Protein AF-N8ZS36-F1 (afdb_monomer)

Structure (mmCIF, N/CA/C/O backbone):
data_AF-N8ZS36-F1
#
_entry.id   AF-N8ZS36-F1
#
loop_
_atom_site.group_PDB
_atom_site.id
_atom_site.type_symbol
_atom_site.label_atom_id
_atom_site.label_alt_id
_atom_site.label_comp_id
_atom_site.label_asym_id
_atom_site.label_entity_id
_atom_site.label_seq_id
_atom_site.pdbx_PDB_ins_code
_atom_site.Cartn_x
_atom_site.Cartn_y
_atom_site.Cartn_z
_atom_site.occupancy
_atom_site.B_iso_or_equiv
_atom_site.auth_seq_id
_atom_site.auth_comp_id
_atom_site.auth_asym_id
_atom_site.auth_atom_id
_atom_site.pdbx_PDB_model_num
ATOM 1 N N . MET A 1 1 ? -49.133 -18.704 28.177 1.00 89.06 1 MET A N 1
ATOM 2 C CA . MET A 1 1 ? -48.395 -18.378 29.426 1.00 89.06 1 MET A CA 1
ATOM 3 C C . MET A 1 1 ? -47.422 -17.229 29.156 1.00 89.06 1 MET A C 1
ATOM 5 O O . MET A 1 1 ? -46.931 -17.150 28.038 1.00 89.06 1 MET A O 1
ATOM 9 N N . LYS A 1 2 ? -47.142 -16.332 30.117 1.00 93.38 2 LYS A N 1
ATOM 10 C CA . LYS A 1 2 ? -46.115 -15.281 29.952 1.00 93.38 2 LYS A CA 1
ATOM 11 C C . LYS A 1 2 ? -44.752 -15.787 30.426 1.00 93.38 2 LYS A C 1
ATOM 13 O O . LYS A 1 2 ? -44.662 -16.279 31.550 1.00 93.38 2 LYS A O 1
ATOM 18 N N . ILE A 1 3 ? -43.720 -15.659 29.594 1.00 94.94 3 ILE A N 1
ATOM 19 C CA . ILE A 1 3 ? -42.340 -16.043 29.932 1.00 94.94 3 ILE A CA 1
ATOM 20 C C . ILE A 1 3 ? -41.477 -14.790 30.057 1.00 94.94 3 ILE A C 1
ATOM 22 O O . ILE A 1 3 ? -41.562 -13.885 29.231 1.00 94.94 3 ILE A O 1
ATOM 26 N N . ILE A 1 4 ? -40.653 -14.736 31.101 1.00 94.75 4 ILE A N 1
ATOM 27 C CA . ILE A 1 4 ? -39.763 -13.615 31.392 1.00 94.75 4 ILE A CA 1
ATOM 28 C C . ILE A 1 4 ? -38.328 -14.136 31.402 1.00 94.75 4 ILE A C 1
ATOM 30 O O . ILE A 1 4 ? -37.923 -14.853 32.315 1.00 94.75 4 ILE A O 1
ATOM 34 N N . TYR A 1 5 ? -37.548 -13.763 30.393 1.00 94.06 5 TYR A N 1
ATOM 35 C CA . TYR A 1 5 ? -36.129 -14.080 30.306 1.00 94.06 5 TYR A CA 1
ATOM 36 C C . TYR A 1 5 ? -35.310 -13.011 31.019 1.00 94.06 5 TYR A C 1
ATOM 38 O O . TYR A 1 5 ? -35.206 -11.885 30.542 1.00 94.06 5 TYR A O 1
ATOM 46 N N . ALA A 1 6 ? -34.710 -13.358 32.156 1.00 91.69 6 ALA A N 1
ATOM 47 C CA . ALA A 1 6 ? -33.842 -12.457 32.909 1.00 91.69 6 ALA A CA 1
ATOM 48 C C . ALA A 1 6 ? -32.715 -13.225 33.614 1.00 91.69 6 ALA A C 1
ATOM 50 O O . ALA A 1 6 ? -32.920 -14.310 34.155 1.00 91.69 6 ALA A O 1
ATOM 51 N N . LYS A 1 7 ? -31.507 -12.643 33.673 1.00 88.38 7 LYS A N 1
ATOM 52 C CA . LYS A 1 7 ? -30.377 -13.232 34.425 1.00 88.38 7 LYS A CA 1
ATOM 53 C C . LYS A 1 7 ? -30.640 -13.269 35.939 1.00 88.38 7 LYS A C 1
ATOM 55 O O . LYS A 1 7 ? -30.091 -14.117 36.639 1.00 88.38 7 LYS A O 1
ATOM 60 N N . LYS A 1 8 ? -31.443 -12.328 36.444 1.00 83.25 8 LYS A N 1
ATOM 61 C CA . LYS A 1 8 ? -31.896 -12.239 37.837 1.00 83.25 8 LYS A CA 1
ATOM 62 C C . LYS A 1 8 ? -33.360 -11.798 37.849 1.00 83.25 8 LYS A C 1
ATOM 64 O O . LYS A 1 8 ? -33.698 -10.851 37.150 1.00 83.25 8 LYS A O 1
ATOM 69 N N . SER A 1 9 ? -34.195 -12.445 38.659 1.00 81.12 9 SER A N 1
ATOM 70 C CA . SER A 1 9 ? -35.600 -12.056 38.872 1.00 81.12 9 SER A CA 1
ATOM 71 C C . SER A 1 9 ? -35.765 -10.926 39.897 1.00 81.12 9 SER A C 1
ATOM 73 O O . SER A 1 9 ? -36.799 -10.269 39.954 1.00 81.12 9 SER A O 1
ATOM 75 N N . THR A 1 10 ? -34.737 -10.664 40.709 1.00 78.94 10 THR A N 1
ATOM 76 C CA . THR A 1 10 ? -34.741 -9.593 41.715 1.00 78.94 10 THR A CA 1
ATOM 77 C C . THR A 1 10 ? -34.942 -8.223 41.069 1.00 78.94 10 THR A C 1
ATOM 79 O O . THR A 1 10 ? -34.118 -7.814 40.252 1.00 78.94 10 THR A O 1
ATOM 82 N N . GLY A 1 11 ? -35.983 -7.496 41.484 1.00 75.38 11 GLY A N 1
ATOM 83 C CA . GLY A 1 11 ? -36.313 -6.165 40.959 1.00 75.38 11 GLY A CA 1
ATOM 84 C C . GLY A 1 11 ? -37.276 -6.168 39.767 1.00 75.38 11 GLY A C 1
ATOM 85 O O . GLY A 1 11 ? -37.588 -5.097 39.253 1.00 75.38 11 GLY A O 1
ATOM 86 N N . ILE A 1 12 ? -37.764 -7.340 39.345 1.00 83.56 12 ILE A N 1
ATOM 87 C CA . ILE A 1 12 ? -38.807 -7.488 38.325 1.00 83.56 12 ILE A CA 1
ATOM 88 C C . ILE A 1 12 ? -40.112 -7.851 39.035 1.00 83.56 12 ILE A C 1
ATOM 90 O O . ILE A 1 12 ? -40.261 -8.966 39.526 1.00 83.56 12 ILE A O 1
ATOM 94 N N . ASN A 1 13 ? -41.057 -6.911 39.080 1.00 81.75 13 ASN A N 1
ATOM 95 C CA . ASN A 1 13 ? -42.400 -7.129 39.628 1.00 81.75 13 ASN A CA 1
ATOM 96 C C . ASN A 1 13 ? -43.377 -7.446 38.490 1.00 81.75 13 ASN A C 1
ATOM 98 O O . ASN A 1 13 ? -44.291 -6.674 38.209 1.00 81.75 13 ASN A O 1
ATO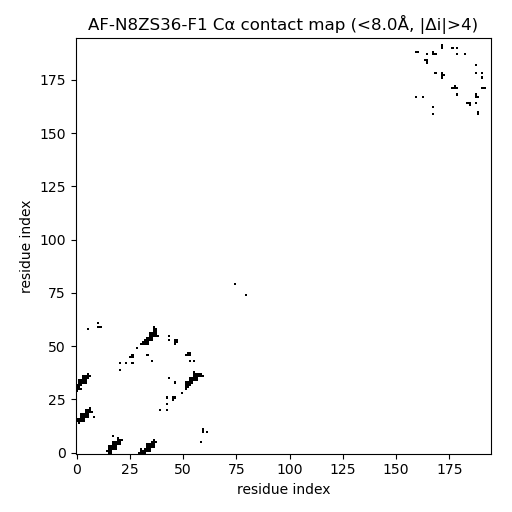M 102 N N . GLU A 1 14 ? -43.129 -8.546 37.784 1.00 84.00 14 GLU A N 1
ATOM 103 C CA . GLU A 1 14 ? -44.002 -9.029 36.719 1.00 84.00 14 GLU A CA 1
ATOM 104 C C . GLU A 1 14 ? -44.416 -10.468 36.983 1.00 84.00 14 GLU A C 1
ATOM 106 O O . GLU A 1 14 ? -43.574 -11.322 37.260 1.00 84.00 14 GLU A O 1
ATOM 111 N N . ASP A 1 15 ? -45.709 -10.741 36.830 1.00 86.44 15 ASP A N 1
ATOM 112 C CA . ASP A 1 15 ? -46.239 -12.091 36.944 1.00 86.44 15 ASP A CA 1
ATOM 113 C C . ASP A 1 15 ? -45.965 -12.874 35.654 1.00 86.44 15 ASP A C 1
ATOM 115 O O . ASP A 1 15 ? -46.391 -12.495 34.557 1.00 86.44 15 ASP A O 1
ATOM 119 N N . GLY A 1 16 ? -45.224 -13.973 35.778 1.00 88.94 16 GLY A N 1
ATOM 120 C CA . GLY A 1 16 ? -44.845 -14.830 34.660 1.00 88.94 16 GLY A CA 1
ATOM 121 C C . GLY A 1 16 ? -43.862 -15.924 35.068 1.00 88.94 16 GLY A C 1
ATOM 122 O O . GLY A 1 16 ? -43.363 -15.958 36.192 1.00 88.94 16 GLY A O 1
ATOM 123 N N . SER A 1 17 ? -43.582 -16.834 34.138 1.00 91.38 17 SER A N 1
ATOM 124 C CA . SER A 1 17 ? -42.560 -17.862 34.325 1.00 91.38 17 SER A CA 1
ATOM 125 C C . SER A 1 17 ? -41.183 -17.270 34.048 1.00 91.38 17 SER A C 1
ATOM 127 O O . SER A 1 17 ? -40.880 -16.895 32.914 1.00 91.38 17 SER A O 1
ATOM 129 N N . PHE A 1 18 ? -40.356 -17.158 35.086 1.00 92.56 18 PHE A N 1
ATOM 130 C CA . PHE A 1 18 ? -38.989 -16.666 34.954 1.00 92.56 18 PHE A CA 1
ATOM 131 C C . PHE A 1 18 ? -38.071 -17.760 34.421 1.00 92.56 18 PHE A C 1
ATOM 133 O O . PHE A 1 18 ? -37.939 -18.825 35.023 1.00 92.56 18 PHE A O 1
ATOM 140 N N . GLN A 1 19 ? -37.381 -17.461 33.326 1.00 93.44 19 GLN A N 1
ATOM 141 C CA . GLN A 1 19 ? -36.349 -18.314 32.758 1.00 93.44 19 GLN A CA 1
ATOM 142 C C . GLN A 1 19 ? -35.025 -17.568 32.656 1.00 93.44 19 GLN A C 1
ATOM 144 O O . GLN A 1 19 ? -34.970 -16.359 32.432 1.00 93.44 19 GLN A O 1
ATOM 149 N N . ASN A 1 20 ? -33.929 -18.300 32.833 1.00 91.88 20 ASN A N 1
ATOM 150 C CA . ASN A 1 20 ? -32.601 -17.732 32.677 1.00 91.88 20 ASN A CA 1
ATOM 151 C C . ASN A 1 20 ? -32.188 -17.820 31.197 1.00 91.88 20 ASN A C 1
ATOM 153 O O . ASN A 1 20 ? -32.096 -18.937 30.682 1.00 91.88 20 ASN A O 1
ATOM 157 N N . PRO A 1 21 ? -31.873 -16.689 30.535 1.00 92.81 21 PRO A N 1
ATOM 158 C CA . PRO A 1 21 ? -31.437 -16.663 29.138 1.00 92.81 21 PRO A CA 1
ATOM 159 C C . PRO A 1 21 ? -30.270 -17.611 28.829 1.00 92.81 21 PRO A C 1
ATOM 161 O O . PRO A 1 21 ? -30.172 -18.127 27.726 1.00 92.81 21 PRO A O 1
ATOM 164 N N . LYS A 1 22 ? -29.392 -17.877 29.810 1.00 92.62 22 LYS A N 1
ATOM 165 C CA . LYS A 1 22 ? -28.228 -18.766 29.650 1.00 92.62 22 LYS A CA 1
ATOM 166 C C . LYS A 1 22 ? -28.603 -20.221 29.333 1.00 92.62 22 LYS A C 1
ATOM 168 O O . LYS A 1 22 ? -27.779 -20.935 28.775 1.00 92.62 22 LYS A O 1
ATOM 173 N N . TYR A 1 23 ? -29.792 -20.665 29.734 1.00 93.06 23 TYR A N 1
ATOM 174 C CA . TYR A 1 23 ? -30.262 -22.040 29.534 1.00 93.06 23 TYR A CA 1
ATOM 175 C C . TYR A 1 23 ? -31.320 -22.136 28.435 1.00 93.06 23 TYR A C 1
ATOM 177 O O . TYR A 1 23 ? -32.052 -23.120 28.375 1.00 93.06 23 TYR A O 1
ATOM 185 N N . PHE A 1 24 ? -31.434 -21.103 27.599 1.00 94.25 24 PHE A N 1
ATOM 186 C CA . PHE A 1 24 ? -32.300 -21.159 26.438 1.00 94.25 24 PHE A CA 1
ATOM 187 C C . PHE A 1 24 ? -31.768 -22.191 25.439 1.00 94.25 24 PHE A C 1
ATOM 189 O O . PHE A 1 24 ? -30.600 -22.145 25.062 1.00 94.25 24 PHE A O 1
ATOM 196 N N . ASP A 1 25 ? -32.641 -23.105 25.031 1.00 92.81 25 ASP A N 1
ATOM 197 C CA . ASP A 1 25 ? -32.351 -24.152 24.048 1.00 92.81 25 ASP A CA 1
ATOM 198 C C . ASP A 1 25 ? -33.362 -24.073 22.898 1.00 92.81 25 ASP A C 1
ATOM 200 O O . ASP A 1 25 ? -32.997 -23.881 21.741 1.00 92.81 25 ASP A O 1
ATOM 204 N N . HIS A 1 26 ? -34.656 -24.101 23.229 1.00 92.38 26 HIS A N 1
ATOM 205 C CA . HIS A 1 26 ? -35.747 -23.967 22.269 1.00 92.38 26 HIS A CA 1
ATOM 206 C C . HIS A 1 26 ? -36.887 -23.095 22.824 1.00 92.38 26 HIS A C 1
ATOM 208 O O . HIS A 1 26 ? -37.071 -23.012 24.043 1.00 92.38 26 HIS A O 1
ATOM 214 N N . PRO A 1 27 ? -37.661 -22.427 21.949 1.00 91.81 27 PRO A N 1
ATOM 215 C CA . PRO A 1 27 ? -38.803 -21.627 22.370 1.00 91.81 27 PRO A CA 1
ATOM 216 C C . PRO A 1 27 ? -39.945 -22.511 22.887 1.00 91.81 27 PRO A C 1
ATOM 218 O O . PRO A 1 27 ? -40.278 -23.543 22.302 1.00 91.81 27 PRO A O 1
ATOM 221 N N . ASP A 1 28 ? -40.579 -22.081 23.975 1.00 91.38 28 ASP A N 1
ATOM 222 C CA . ASP A 1 28 ? -41.746 -22.753 24.537 1.00 91.38 28 ASP A CA 1
ATOM 223 C C . ASP A 1 28 ? -43.002 -22.376 23.737 1.00 91.38 28 ASP A C 1
ATOM 225 O O . ASP A 1 28 ? -43.496 -21.249 23.797 1.00 91.38 28 ASP A O 1
ATOM 229 N N . SER A 1 29 ? -43.538 -23.341 22.991 1.00 88.50 29 SER A N 1
ATOM 230 C CA . SER A 1 29 ? -44.747 -23.167 22.171 1.00 88.50 29 SER A CA 1
ATOM 231 C C . SER A 1 29 ? -46.020 -22.834 22.966 1.00 88.50 29 SER A C 1
ATOM 233 O O . SER A 1 29 ? -47.005 -22.387 22.383 1.00 88.50 29 SER A O 1
ATOM 235 N N . THR A 1 30 ? -46.022 -23.012 24.292 1.00 89.56 30 THR A N 1
ATOM 236 C CA . THR A 1 30 ? -47.148 -22.642 25.168 1.00 89.56 30 THR A CA 1
ATOM 237 C C . THR A 1 30 ? -47.100 -21.170 25.611 1.00 89.56 30 THR A C 1
ATOM 239 O O . THR A 1 30 ? -48.020 -20.659 26.279 1.00 89.56 30 THR A O 1
ATOM 242 N N . ALA A 1 31 ? -46.032 -20.454 25.241 1.00 92.00 31 ALA A N 1
ATOM 243 C CA . ALA A 1 31 ? -45.887 -19.035 25.506 1.00 92.00 31 ALA A CA 1
ATOM 244 C C . ALA A 1 31 ? -46.851 -18.212 24.641 1.00 92.00 31 ALA A C 1
ATOM 246 O O . ALA A 1 31 ? -46.960 -18.381 23.434 1.00 92.00 31 ALA A O 1
ATOM 247 N N . THR A 1 32 ? -47.548 -17.279 25.281 1.00 91.19 32 THR A N 1
ATOM 248 C CA . THR A 1 32 ? -48.449 -16.320 24.623 1.00 91.19 32 THR A CA 1
ATOM 249 C C . THR A 1 32 ? -47.821 -14.930 24.534 1.00 91.19 32 THR A C 1
ATOM 251 O O . THR A 1 32 ? -48.261 -14.101 23.748 1.00 91.19 32 THR A O 1
ATOM 254 N N . SER A 1 33 ? -46.809 -14.658 25.361 1.00 92.50 33 SER A N 1
ATOM 255 C CA . SER A 1 33 ? -46.040 -13.414 25.377 1.00 92.50 33 SER A CA 1
ATOM 256 C C . SER A 1 33 ? -44.697 -13.661 26.060 1.00 92.50 33 SER A C 1
ATOM 258 O O . SER A 1 33 ? -44.634 -14.395 27.054 1.00 92.50 33 SER A O 1
ATOM 260 N N . VAL A 1 34 ? -43.637 -13.049 25.533 1.00 95.38 34 VAL A N 1
ATOM 261 C CA . VAL A 1 34 ? -42.276 -13.165 26.057 1.00 95.38 34 VAL A CA 1
ATOM 262 C C . VAL A 1 34 ? -41.705 -11.783 26.345 1.00 95.38 34 VAL A C 1
ATOM 264 O O . VAL A 1 34 ? -41.735 -10.907 25.488 1.00 95.38 34 VAL A O 1
ATOM 267 N N . VAL A 1 35 ? -41.159 -11.594 27.545 1.00 94.12 35 VAL A N 1
ATOM 268 C CA . VAL A 1 35 ? -40.413 -10.390 27.930 1.00 94.12 35 VAL A CA 1
ATOM 269 C C . VAL A 1 35 ? -38.952 -10.769 28.118 1.00 94.12 35 VAL A C 1
ATOM 271 O O . VAL A 1 35 ? -38.642 -11.688 28.872 1.00 94.12 35 VAL A O 1
ATOM 274 N N . ILE A 1 36 ? -38.047 -10.072 27.442 1.00 94.00 36 ILE A N 1
ATOM 275 C CA . ILE A 1 36 ? -36.607 -10.323 27.491 1.00 94.00 36 ILE A CA 1
ATOM 276 C C . ILE A 1 36 ? -35.936 -9.130 28.156 1.00 94.00 36 ILE A C 1
ATOM 278 O O . ILE A 1 36 ? -35.950 -8.024 27.628 1.00 94.00 36 ILE A O 1
ATOM 282 N N . TYR A 1 37 ? -35.332 -9.356 29.315 1.00 91.38 37 TYR A N 1
ATOM 283 C CA . TYR A 1 37 ? -34.544 -8.366 30.029 1.00 91.38 37 TYR A CA 1
ATOM 284 C C . TYR A 1 37 ? -33.066 -8.494 29.651 1.00 91.38 37 TYR A C 1
ATOM 286 O O . TYR A 1 37 ? -32.396 -9.445 30.052 1.00 91.38 37 TYR A O 1
ATOM 294 N N . GLY A 1 38 ? -32.553 -7.523 28.890 1.00 88.19 38 GLY A N 1
ATOM 295 C CA . GLY A 1 38 ? -31.193 -7.529 28.339 1.00 88.19 38 GLY A CA 1
ATOM 296 C C . GLY A 1 38 ? -31.150 -7.765 26.828 1.00 88.19 38 GLY A C 1
ATOM 297 O O . GLY A 1 38 ? -32.178 -7.730 26.159 1.00 88.19 38 GLY A O 1
ATOM 298 N N . ASP A 1 39 ? -29.944 -7.970 26.300 1.00 89.38 39 ASP A N 1
ATOM 299 C CA . ASP A 1 39 ? -29.708 -8.201 24.873 1.00 89.38 39 ASP A CA 1
ATOM 300 C C . ASP A 1 39 ? -29.497 -9.699 24.609 1.00 89.38 39 ASP A C 1
ATOM 302 O O . ASP A 1 39 ? -28.453 -10.257 24.949 1.00 89.38 39 ASP A O 1
ATOM 306 N N . TYR A 1 40 ? -30.536 -10.354 24.084 1.00 93.31 40 TYR A N 1
ATOM 307 C CA . TYR A 1 40 ? -30.561 -11.788 23.776 1.00 93.31 40 TYR A CA 1
ATOM 308 C C . TYR A 1 40 ? -31.258 -12.025 22.424 1.00 93.31 40 TYR A C 1
ATOM 310 O O . TYR A 1 40 ? -32.422 -12.445 22.398 1.00 93.31 40 TYR A O 1
ATOM 318 N N . PRO A 1 41 ? -30.578 -11.730 21.299 1.00 93.00 41 PRO A N 1
ATOM 319 C CA . PRO A 1 41 ? -31.172 -11.796 19.962 1.00 93.00 41 PRO A CA 1
ATOM 320 C C . PRO A 1 41 ? -31.653 -13.206 19.601 1.00 93.00 41 PRO A C 1
ATOM 322 O O . PRO A 1 41 ? -32.741 -13.350 19.055 1.00 93.00 41 PRO A O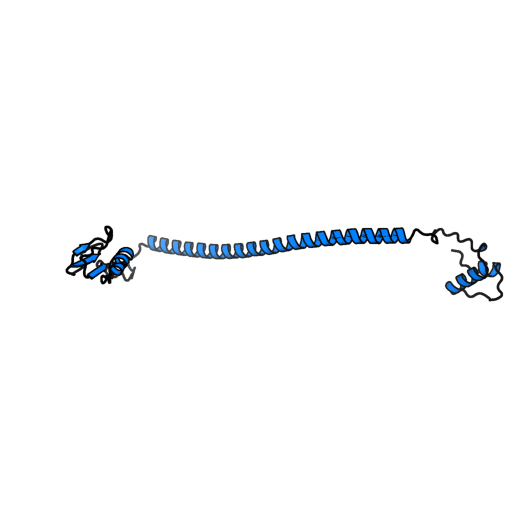 1
ATOM 325 N N . ASP A 1 42 ? -30.924 -14.249 20.010 1.00 94.50 42 ASP A N 1
ATOM 326 C CA . ASP A 1 42 ? -31.279 -15.644 19.710 1.00 94.50 42 ASP A CA 1
ATOM 327 C C . ASP A 1 42 ? -32.661 -16.033 20.260 1.00 94.50 42 ASP A C 1
ATOM 329 O O . ASP A 1 42 ? -33.448 -16.713 19.598 1.00 94.50 42 ASP A O 1
ATOM 333 N N . ILE A 1 43 ? -32.980 -15.560 21.469 1.00 94.81 43 ILE A N 1
ATOM 334 C CA . ILE A 1 43 ? -34.266 -15.816 22.128 1.00 94.81 43 ILE A CA 1
ATOM 335 C C . ILE A 1 43 ? -35.370 -15.036 21.415 1.00 94.81 43 ILE A C 1
ATOM 337 O O . ILE A 1 43 ? -36.430 -15.590 21.123 1.00 94.81 43 ILE A O 1
ATOM 341 N N . LYS A 1 44 ? -35.121 -13.757 21.109 1.00 94.81 44 LYS A N 1
ATOM 342 C CA . LYS A 1 44 ? -36.072 -12.900 20.392 1.00 94.81 44 LYS A CA 1
ATOM 343 C C . LYS A 1 44 ? -36.456 -13.520 19.051 1.00 94.81 44 LYS A C 1
ATOM 345 O O . LYS A 1 44 ? -37.639 -13.730 18.793 1.00 94.81 44 LYS A O 1
ATOM 350 N N . ASP A 1 45 ? -35.463 -13.877 18.248 1.00 95.19 45 ASP A N 1
ATOM 351 C CA . ASP A 1 45 ? -35.672 -14.415 16.909 1.00 95.19 45 ASP A CA 1
ATOM 352 C C . ASP A 1 45 ? -36.410 -15.760 16.942 1.00 95.19 4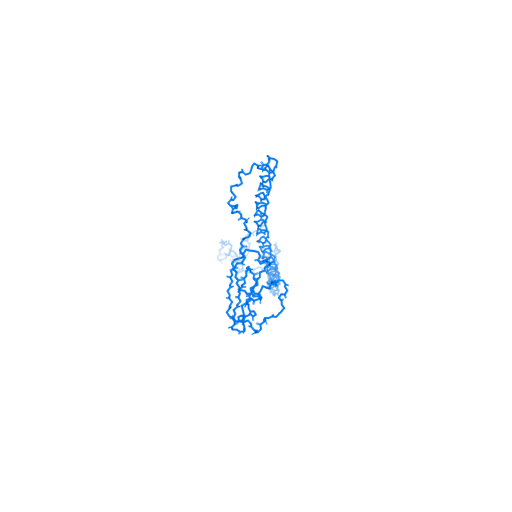5 ASP A C 1
ATOM 354 O O . ASP A 1 45 ? -37.246 -16.036 16.080 1.00 95.19 45 ASP A O 1
ATOM 358 N N . ALA A 1 46 ? -36.138 -16.607 17.940 1.00 95.06 46 ALA A N 1
ATOM 359 C CA . ALA A 1 46 ? -36.813 -17.892 18.092 1.00 95.06 46 ALA A CA 1
ATOM 360 C C . ALA A 1 46 ? -38.320 -17.743 18.362 1.00 95.06 46 ALA A C 1
ATOM 362 O O . ALA A 1 46 ? -39.119 -18.464 17.763 1.00 95.06 46 ALA A O 1
ATOM 363 N N . TYR A 1 47 ? -38.718 -16.803 19.222 1.00 94.81 47 TYR A N 1
ATOM 364 C CA . TYR A 1 47 ? -40.133 -16.558 19.518 1.00 94.81 47 TYR A CA 1
ATOM 365 C C . TYR A 1 47 ? -40.844 -15.758 18.416 1.00 94.81 47 TYR A C 1
ATOM 367 O O . TY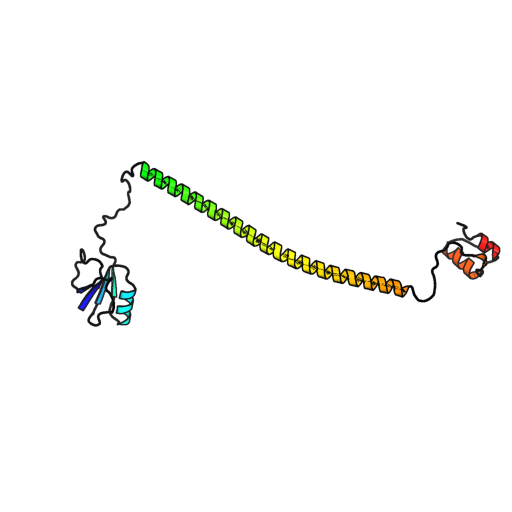R A 1 47 ? -41.998 -16.058 18.107 1.00 94.81 47 TYR A O 1
ATOM 375 N N . GLU A 1 48 ? -40.164 -14.817 17.755 1.00 93.75 48 GLU A N 1
ATOM 376 C CA . GLU A 1 48 ? -40.722 -14.091 16.604 1.00 93.75 48 GLU A CA 1
ATOM 377 C C . GLU A 1 48 ? -41.014 -15.021 15.419 1.00 93.75 48 GLU A C 1
ATOM 379 O O . GLU A 1 48 ? -42.057 -14.888 14.778 1.00 93.75 48 GLU A O 1
ATOM 384 N N . LYS A 1 49 ? -40.159 -16.025 15.168 1.00 94.00 49 LYS A N 1
ATOM 385 C CA . LYS A 1 49 ? -40.407 -17.069 14.153 1.00 94.00 49 LYS A CA 1
ATOM 386 C C . LYS A 1 49 ? -41.677 -17.879 14.417 1.00 94.00 49 LYS A C 1
ATOM 388 O O . LYS A 1 49 ? -42.290 -18.366 13.472 1.00 94.00 49 LYS A O 1
ATOM 393 N N . LEU A 1 50 ? -42.070 -18.021 15.681 1.00 90.88 50 LEU A N 1
ATOM 394 C CA . LEU A 1 50 ? -43.313 -18.684 16.082 1.00 90.88 50 LEU A CA 1
ATOM 395 C C . LEU A 1 50 ? -44.523 -17.737 16.095 1.00 90.88 50 LEU A C 1
ATOM 397 O O . LEU A 1 50 ? -45.623 -18.162 16.443 1.00 90.88 50 LEU A O 1
ATOM 401 N N . GLY A 1 51 ? -44.340 -16.462 15.738 1.00 90.19 51 GLY A N 1
ATOM 402 C CA . GLY A 1 51 ? -45.393 -15.448 15.787 1.00 90.19 51 GLY A CA 1
ATOM 403 C C . GLY A 1 51 ? -45.797 -15.049 17.209 1.00 90.19 51 GLY A C 1
ATOM 404 O O . GLY A 1 51 ? -46.881 -14.501 17.406 1.00 90.19 51 GLY A O 1
ATOM 405 N N . ILE A 1 52 ? -44.955 -15.330 18.208 1.00 92.19 52 ILE A N 1
ATOM 406 C CA . ILE A 1 52 ? -45.210 -14.986 19.609 1.00 92.19 52 ILE A CA 1
ATOM 407 C C . ILE A 1 52 ? -44.683 -13.571 19.870 1.00 92.19 52 ILE A C 1
ATOM 409 O O . ILE A 1 52 ? -43.573 -13.225 19.475 1.00 92.19 52 ILE A O 1
ATOM 413 N N . SER A 1 53 ? -45.477 -12.740 20.551 1.00 91.12 53 SER A N 1
ATOM 414 C CA . SER A 1 53 ? -45.108 -11.352 20.856 1.00 91.12 53 SER A CA 1
ATOM 415 C C . SER A 1 53 ? -43.916 -11.288 21.816 1.00 91.12 53 SER A C 1
ATOM 417 O O . SER A 1 53 ? -44.033 -11.726 22.966 1.00 91.12 53 SER A O 1
ATOM 419 N N . VAL A 1 54 ? -42.810 -10.682 21.368 1.00 93.62 54 VAL A N 1
ATOM 420 C CA . VAL A 1 54 ? -41.586 -10.472 22.158 1.00 93.62 54 VAL A CA 1
ATOM 421 C C . VAL A 1 54 ? -41.411 -8.995 22.510 1.00 93.62 54 VAL A C 1
ATOM 423 O O . VAL A 1 54 ? -41.436 -8.132 21.638 1.00 93.62 54 VAL A O 1
ATOM 426 N N . GLU A 1 55 ? -41.186 -8.700 23.788 1.00 91.81 55 GLU A N 1
ATOM 427 C CA . GLU A 1 55 ? -40.859 -7.363 24.284 1.00 91.81 55 GLU A CA 1
ATOM 428 C C . GLU A 1 55 ? -39.453 -7.357 24.897 1.00 91.81 55 GLU A C 1
ATOM 430 O O . GLU A 1 55 ? -39.200 -8.038 25.890 1.00 91.81 55 GLU A O 1
ATOM 435 N N . VAL A 1 56 ? -38.532 -6.574 24.331 1.00 90.75 56 VAL A N 1
ATOM 436 C CA . VAL A 1 56 ? -37.179 -6.412 24.884 1.00 90.75 56 VAL A CA 1
ATOM 437 C C . VAL A 1 56 ? -37.150 -5.207 25.817 1.00 90.75 56 VAL A C 1
ATOM 439 O O . VAL A 1 56 ? -37.388 -4.072 25.406 1.00 90.75 56 VAL A O 1
ATOM 442 N N . ARG A 1 57 ? -36.824 -5.449 27.085 1.00 88.19 57 ARG A N 1
ATOM 443 C CA . ARG A 1 57 ? -36.664 -4.434 28.126 1.00 88.19 57 ARG A CA 1
ATOM 444 C C . ARG A 1 57 ? -35.209 -4.349 28.555 1.00 88.19 57 ARG A C 1
ATOM 446 O O . ARG A 1 57 ? -34.471 -5.333 28.585 1.00 88.19 57 ARG A O 1
ATOM 453 N N . LYS A 1 58 ? -34.783 -3.154 28.959 1.00 80.69 58 LYS A N 1
ATOM 454 C CA . LYS A 1 58 ? -33.502 -3.008 29.657 1.00 80.69 58 LYS A CA 1
ATOM 455 C C . LYS A 1 58 ? -33.607 -3.745 30.986 1.00 80.69 58 LYS A C 1
ATOM 457 O O . LYS A 1 58 ? -34.619 -3.597 31.670 1.00 80.69 58 LYS A O 1
ATOM 462 N N . ASN A 1 59 ? -32.575 -4.520 31.338 1.00 71.88 59 ASN A N 1
ATOM 463 C CA . ASN A 1 59 ? -32.457 -5.126 32.665 1.00 71.88 59 ASN A CA 1
ATOM 464 C C . ASN A 1 59 ? -32.846 -4.077 33.712 1.00 71.88 59 ASN A C 1
ATOM 466 O O . ASN A 1 59 ? -32.332 -2.956 33.608 1.00 71.88 59 ASN A O 1
ATOM 470 N N . PRO A 1 60 ? -33.721 -4.397 34.689 1.00 65.50 60 PRO A N 1
ATOM 471 C CA . PRO A 1 60 ? -33.877 -3.522 35.829 1.00 65.50 60 PRO A CA 1
ATOM 472 C C . PRO A 1 60 ? -32.478 -3.465 36.389 1.00 65.50 60 PRO A C 1
ATOM 474 O O . PRO A 1 60 ? -31.903 -4.484 36.794 1.00 65.50 60 PRO A O 1
ATOM 477 N N . HIS A 1 61 ? -31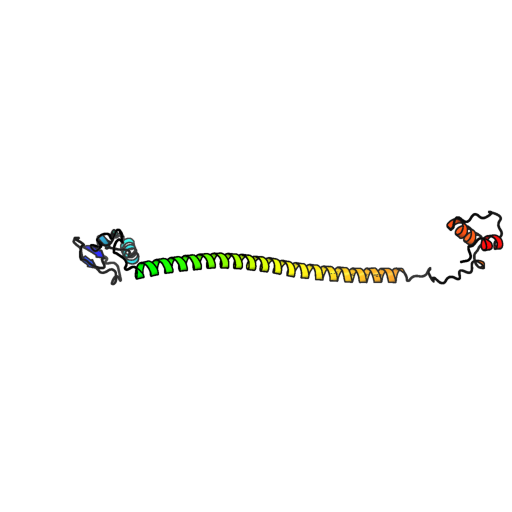.875 -2.293 36.250 1.00 51.44 61 HIS A N 1
ATOM 478 C CA . HIS A 1 61 ? -30.576 -2.063 36.807 1.00 51.44 61 HIS A CA 1
ATOM 479 C C . HIS A 1 61 ? -30.696 -2.564 38.255 1.00 51.44 61 HIS A C 1
ATOM 481 O O . HIS A 1 61 ? -31.701 -2.316 38.934 1.00 51.44 61 HIS A O 1
ATOM 487 N N . MET A 1 62 ? -29.660 -3.239 38.766 1.00 47.78 62 MET A N 1
ATOM 488 C CA . MET A 1 62 ? -29.384 -3.086 40.194 1.00 47.78 62 MET A CA 1
ATOM 489 C C . MET A 1 62 ? -29.611 -1.599 40.528 1.00 47.78 62 MET A C 1
ATOM 491 O O . MET A 1 62 ? -29.490 -0.742 39.648 1.00 47.78 62 MET A O 1
ATOM 495 N N . LYS A 1 63 ? -29.867 -1.228 41.775 1.00 45.41 63 LYS A N 1
ATOM 496 C CA . LYS A 1 63 ? -29.422 0.108 42.184 1.00 45.41 63 LYS A CA 1
ATOM 497 C C . LYS A 1 63 ? -27.890 0.153 42.033 1.00 45.41 63 LYS A C 1
ATOM 499 O O . LYS A 1 63 ? -27.153 0.085 42.997 1.00 45.41 63 LYS A O 1
ATOM 504 N N . VAL A 1 64 ? -27.400 0.184 40.799 1.00 46.47 64 VAL A N 1
ATOM 505 C CA . VAL A 1 64 ? -26.400 1.108 40.356 1.00 46.47 64 VAL A CA 1
ATOM 506 C C . VAL A 1 64 ? -27.144 2.409 40.582 1.00 46.47 64 VAL A C 1
ATOM 508 O O . VAL A 1 64 ? -27.924 2.856 39.743 1.00 46.47 64 VAL A O 1
ATOM 511 N N . GLU A 1 65 ? -27.011 2.953 41.796 1.00 45.84 65 GLU A N 1
ATOM 512 C CA . GLU A 1 65 ? -26.998 4.400 41.923 1.00 45.84 65 GLU A CA 1
ATOM 513 C C . GLU A 1 65 ? -26.251 4.864 40.694 1.00 45.84 65 GLU A C 1
ATOM 515 O O . GLU A 1 65 ? -25.151 4.368 40.433 1.00 45.84 65 GLU A O 1
ATOM 520 N N . SER A 1 66 ? -26.933 5.626 39.846 1.00 36.69 66 SER A N 1
ATOM 521 C CA . SER A 1 66 ? -26.308 6.231 38.697 1.00 36.69 66 SER A CA 1
ATOM 522 C C . SER A 1 66 ? -25.066 6.913 39.238 1.00 36.69 66 SER A C 1
ATOM 524 O O . SER A 1 66 ? -25.136 8.015 39.774 1.00 36.69 66 SER A O 1
ATOM 526 N N . LEU A 1 67 ? -23.925 6.246 39.108 1.00 42.97 67 LEU A N 1
ATOM 527 C CA . LEU A 1 67 ? -22.639 6.876 39.071 1.00 42.97 67 LEU A CA 1
ATOM 528 C C . LEU A 1 67 ? -22.691 7.610 37.732 1.00 42.97 67 LEU A C 1
ATOM 530 O O . LEU A 1 67 ? -22.054 7.228 36.758 1.00 42.97 67 LEU A O 1
ATOM 534 N N . THR A 1 68 ? -23.475 8.695 37.676 1.00 36.06 68 THR A N 1
ATOM 535 C CA . THR A 1 68 ? -22.894 9.946 37.227 1.00 36.06 68 THR A CA 1
ATOM 536 C C . THR A 1 68 ? -21.535 9.951 37.886 1.00 36.06 68 THR A C 1
ATOM 538 O O . THR A 1 68 ? -21.434 10.105 39.103 1.00 36.06 68 THR A O 1
ATOM 541 N N . MET A 1 69 ? -20.517 9.599 37.109 1.00 41.09 69 MET A N 1
ATOM 542 C CA . MET A 1 69 ? -19.133 9.708 37.502 1.00 41.09 69 MET A CA 1
ATOM 543 C C . MET A 1 69 ? -18.841 11.201 37.670 1.00 41.09 69 MET A C 1
ATOM 545 O O . MET A 1 69 ? -18.081 11.787 36.917 1.00 41.09 69 MET A O 1
ATOM 549 N N . ASN A 1 70 ? -19.412 11.819 38.702 1.00 43.88 70 ASN A N 1
ATOM 550 C CA . ASN A 1 70 ? -18.615 12.662 39.559 1.00 43.88 70 ASN A CA 1
ATOM 551 C C . ASN A 1 70 ? -17.663 11.698 40.266 1.00 43.88 70 ASN A C 1
ATOM 553 O O . ASN A 1 70 ? -17.877 11.319 41.415 1.00 43.88 70 ASN A O 1
ATOM 557 N N . VAL A 1 71 ? -16.602 11.272 39.575 1.00 44.38 71 VAL A N 1
ATOM 558 C CA . VAL A 1 71 ? -15.404 10.790 40.263 1.00 44.38 71 VAL A CA 1
ATOM 559 C C . VAL A 1 71 ? -14.741 12.037 40.842 1.00 44.38 71 VAL A C 1
ATOM 561 O O . VAL A 1 71 ? -13.745 12.552 40.360 1.00 44.38 71 VAL A O 1
ATOM 564 N N . GLN A 1 72 ? -15.398 12.558 41.869 1.00 42.66 72 GLN A N 1
ATOM 565 C CA . GLN A 1 72 ? -14.793 13.269 42.974 1.00 42.66 72 GLN A CA 1
ATOM 566 C C . GLN A 1 72 ? -14.767 12.308 44.174 1.00 42.66 72 GLN A C 1
ATOM 568 O O . GLN A 1 72 ? -14.900 12.701 45.324 1.00 42.66 72 GLN A O 1
ATOM 573 N N . VAL A 1 73 ? -14.613 11.007 43.900 1.00 46.22 73 VAL A N 1
ATOM 574 C CA . VAL A 1 73 ? -13.867 10.140 44.806 1.00 46.22 73 VAL A CA 1
ATOM 575 C C . VAL A 1 73 ? -12.449 10.659 44.679 1.00 46.22 73 VAL A C 1
ATOM 577 O O . VAL A 1 73 ? -11.957 10.756 43.556 1.00 46.22 73 VAL A O 1
ATOM 580 N N . GLY A 1 74 ? -11.822 11.060 45.781 1.00 47.12 74 GLY A N 1
ATOM 581 C CA . GLY A 1 74 ? -10.386 11.288 45.783 1.00 47.12 74 GLY A CA 1
ATOM 582 C C . GLY A 1 74 ? -9.713 10.009 45.301 1.00 47.12 74 GLY A C 1
ATOM 583 O O . GLY A 1 74 ? -9.492 9.092 46.085 1.00 47.12 74 GLY A O 1
ATOM 584 N N . VAL A 1 75 ? -9.460 9.918 43.995 1.00 56.91 75 VAL A N 1
ATOM 585 C CA . VAL A 1 75 ? -8.450 9.034 43.434 1.00 56.91 75 VAL A CA 1
ATOM 586 C C . VAL A 1 75 ? -7.218 9.353 44.251 1.00 56.91 75 VAL A C 1
ATOM 588 O O . VAL A 1 75 ? -6.841 10.523 44.367 1.00 56.91 75 VAL A O 1
ATOM 591 N N . THR A 1 76 ? -6.654 8.344 44.910 1.00 68.25 76 THR A N 1
ATOM 592 C CA . THR A 1 76 ? -5.383 8.566 45.583 1.00 68.25 76 THR A CA 1
ATOM 593 C C . THR A 1 76 ? -4.418 9.129 44.526 1.00 68.25 76 THR A C 1
ATOM 595 O O . THR A 1 76 ? -4.526 8.745 43.352 1.00 68.25 76 THR A O 1
ATOM 598 N N . PRO A 1 77 ? -3.555 10.100 44.867 1.00 80.06 77 PRO A N 1
ATOM 599 C CA . PRO A 1 77 ? -2.725 10.804 43.887 1.00 80.06 77 PRO A CA 1
ATOM 600 C C . PRO A 1 77 ? -1.972 9.863 42.935 1.00 80.06 77 PRO A C 1
ATOM 602 O O . PRO A 1 77 ? -1.777 10.182 41.766 1.00 80.06 77 PRO A O 1
ATOM 605 N N . GLU A 1 78 ? -1.627 8.668 43.411 1.00 81.81 78 GLU A N 1
ATOM 606 C CA . GLU A 1 78 ? -0.948 7.619 42.655 1.00 81.81 78 GLU A CA 1
ATOM 607 C C . GLU A 1 78 ? -1.801 7.064 41.506 1.00 81.81 78 GLU A C 1
ATOM 609 O O . GLU A 1 78 ? -1.286 6.809 40.419 1.00 81.81 78 GLU A O 1
ATOM 614 N N . LEU A 1 79 ? -3.110 6.892 41.713 1.00 83.75 79 LEU A N 1
ATOM 615 C CA . LEU A 1 79 ? -3.999 6.379 40.673 1.00 83.75 79 LEU A CA 1
ATOM 616 C C . LEU A 1 79 ? -4.292 7.451 39.616 1.00 83.75 79 LEU A C 1
ATOM 618 O O . LEU A 1 79 ? -4.388 7.129 38.434 1.00 83.75 79 LEU A O 1
ATOM 622 N N . GLN A 1 80 ? -4.380 8.723 40.019 1.00 85.62 80 GLN A N 1
ATOM 623 C CA . GLN A 1 80 ? -4.519 9.834 39.076 1.00 85.62 80 GLN A CA 1
ATOM 624 C C . GLN A 1 80 ? -3.260 9.985 38.210 1.00 85.62 80 GLN A C 1
ATOM 626 O O . GLN A 1 80 ? -3.375 10.083 36.990 1.00 85.62 80 GLN A O 1
ATOM 631 N N . GLN A 1 81 ? -2.075 9.896 38.823 1.00 90.00 81 GLN A N 1
ATOM 632 C CA . GLN A 1 81 ? -0.803 9.918 38.103 1.00 90.00 81 GLN A CA 1
ATOM 633 C C . GLN A 1 81 ? -0.717 8.786 37.071 1.00 90.00 81 GLN A C 1
ATOM 635 O O . GLN A 1 81 ? -0.421 9.040 35.909 1.00 90.00 81 GLN A O 1
ATOM 640 N N . PHE A 1 82 ? -1.061 7.553 37.457 1.00 88.81 82 PHE A N 1
ATOM 641 C CA . PHE A 1 82 ? -1.049 6.412 36.537 1.00 88.81 82 PHE A CA 1
ATOM 642 C C . PHE A 1 82 ? -2.007 6.595 35.350 1.00 88.81 82 PHE A C 1
ATOM 644 O O . PHE A 1 82 ? -1.690 6.225 34.222 1.00 88.81 82 PHE A O 1
ATOM 651 N N . ILE A 1 83 ? -3.186 7.175 35.589 1.00 87.69 83 ILE A N 1
ATOM 652 C CA . ILE A 1 83 ? -4.159 7.470 34.531 1.00 87.69 83 ILE A CA 1
ATOM 653 C C . ILE A 1 83 ? -3.610 8.520 33.560 1.00 87.69 83 ILE A C 1
ATOM 655 O O . ILE A 1 83 ? -3.804 8.387 32.350 1.00 87.69 83 ILE A O 1
ATOM 659 N N . ASP A 1 84 ? -2.955 9.560 34.068 1.00 93.06 84 ASP A N 1
ATOM 660 C CA . ASP A 1 84 ? -2.410 10.629 33.233 1.00 93.06 84 ASP A CA 1
ATOM 661 C C . ASP A 1 84 ? -1.192 10.150 32.429 1.00 93.06 84 ASP A C 1
ATOM 663 O O . ASP A 1 84 ? -1.120 10.418 31.227 1.00 93.06 84 ASP A O 1
ATOM 667 N N . ASP A 1 85 ? -0.325 9.330 33.029 1.00 95.25 85 ASP A N 1
ATOM 668 C CA . ASP A 1 85 ? 0.788 8.670 32.339 1.00 95.25 85 ASP A CA 1
ATOM 669 C C . ASP A 1 85 ? 0.278 7.730 31.234 1.00 95.25 85 ASP A C 1
ATOM 671 O O . ASP A 1 85 ? 0.724 7.806 30.088 1.00 95.25 85 ASP A O 1
ATOM 675 N N . ALA A 1 86 ? -0.731 6.902 31.529 1.00 94.69 86 ALA A N 1
ATOM 676 C CA . ALA A 1 86 ? -1.322 5.996 30.545 1.00 94.69 86 ALA A CA 1
ATOM 677 C C . ALA A 1 86 ? -1.972 6.748 29.370 1.00 94.69 86 ALA A C 1
ATOM 679 O O . ALA A 1 86 ? -1.889 6.308 28.219 1.00 94.69 86 ALA A O 1
ATOM 680 N N . LYS A 1 87 ? -2.603 7.902 29.627 1.00 95.06 87 LYS A N 1
ATOM 681 C CA . LYS A 1 87 ? -3.147 8.767 28.567 1.00 95.06 87 LYS A CA 1
ATOM 682 C C . LYS A 1 87 ? -2.041 9.385 27.720 1.00 95.06 87 LYS A C 1
ATOM 684 O O . LYS A 1 87 ? -2.187 9.436 26.498 1.00 95.06 87 LYS A O 1
ATOM 689 N N . ALA A 1 88 ? -0.959 9.844 28.346 1.00 96.81 88 ALA A N 1
ATOM 690 C CA . ALA A 1 88 ? 0.190 10.397 27.642 1.00 96.81 88 ALA A CA 1
ATOM 691 C C . ALA A 1 88 ? 0.844 9.342 26.735 1.00 96.81 88 ALA A C 1
ATOM 693 O O . ALA A 1 88 ? 1.138 9.620 25.571 1.00 96.81 88 ALA A O 1
ATOM 694 N N . GLU A 1 89 ? 0.986 8.108 27.219 1.00 96.56 89 GLU A N 1
ATOM 695 C CA . GLU A 1 89 ? 1.531 7.002 26.434 1.00 96.56 89 GLU A CA 1
ATOM 696 C C . GLU A 1 89 ? 0.605 6.599 25.278 1.00 96.56 89 GLU A C 1
ATOM 698 O O . GLU A 1 89 ? 1.065 6.443 24.147 1.00 96.56 89 GLU A O 1
ATOM 703 N N . CYS A 1 90 ? -0.713 6.546 25.500 1.00 95.44 90 CYS A N 1
ATOM 704 C CA . CYS A 1 90 ? -1.673 6.334 24.412 1.00 95.44 90 CYS A CA 1
ATOM 705 C C . CYS A 1 90 ? -1.575 7.429 23.341 1.00 95.44 90 CYS A C 1
ATOM 707 O O . CYS A 1 90 ? -1.576 7.123 22.149 1.00 95.44 90 CYS A O 1
ATOM 709 N N . ALA A 1 91 ? -1.457 8.698 23.742 1.00 96.81 91 ALA A N 1
ATOM 710 C CA . ALA A 1 91 ? -1.297 9.807 22.804 1.00 96.81 91 ALA A CA 1
ATOM 711 C C . ALA A 1 91 ? -0.007 9.670 21.979 1.00 96.81 91 ALA A C 1
ATOM 713 O O . ALA A 1 91 ? -0.028 9.869 20.762 1.00 96.81 91 ALA A O 1
ATOM 714 N N . LYS A 1 92 ? 1.094 9.261 22.618 1.00 97.69 92 LYS A N 1
ATOM 715 C CA . LYS A 1 92 ? 2.372 9.003 21.947 1.00 97.69 92 LYS A CA 1
ATOM 716 C C . LYS A 1 92 ? 2.260 7.867 20.931 1.00 97.69 92 LYS A C 1
ATOM 718 O O . LYS A 1 92 ? 2.636 8.045 19.777 1.00 97.69 92 LYS A O 1
ATOM 723 N N . VAL A 1 93 ? 1.683 6.732 21.323 1.00 97.56 93 VAL A N 1
ATOM 724 C CA . VAL A 1 93 ? 1.505 5.568 20.440 1.00 97.56 93 VAL A CA 1
ATOM 725 C C . VAL A 1 93 ? 0.588 5.892 19.257 1.00 97.56 93 VAL A C 1
ATOM 727 O O . VAL A 1 93 ? 0.809 5.405 18.149 1.00 97.56 93 VAL A O 1
ATOM 730 N N . VAL A 1 94 ? -0.432 6.732 19.442 1.00 97.69 94 VAL A N 1
ATOM 731 C CA . VAL A 1 94 ? -1.292 7.194 18.338 1.00 97.69 94 VAL A CA 1
ATOM 732 C C . VAL A 1 94 ? -0.519 8.088 17.364 1.00 97.69 94 VAL A C 1
ATOM 734 O O . VAL A 1 94 ? -0.663 7.931 16.147 1.00 97.69 94 VAL A O 1
ATOM 737 N N . ALA A 1 95 ? 0.323 8.990 17.872 1.00 97.38 95 ALA A N 1
ATOM 738 C CA . ALA A 1 95 ? 1.177 9.830 17.036 1.00 97.38 95 ALA A CA 1
ATOM 739 C C . ALA A 1 95 ? 2.197 8.988 16.249 1.00 97.38 95 ALA A C 1
ATOM 741 O O . ALA A 1 95 ? 2.284 9.122 15.029 1.00 97.38 95 ALA A O 1
ATOM 742 N N . GLU A 1 96 ? 2.890 8.059 16.915 1.00 97.88 96 GLU A N 1
ATOM 743 C CA . GLU A 1 96 ? 3.836 7.131 16.280 1.00 97.88 96 GLU A CA 1
ATOM 744 C C . GLU A 1 96 ? 3.150 6.259 15.213 1.00 97.88 96 GLU A C 1
ATOM 746 O O . GLU A 1 96 ? 3.669 6.111 14.112 1.00 97.88 96 GLU A O 1
ATOM 751 N N . ASN A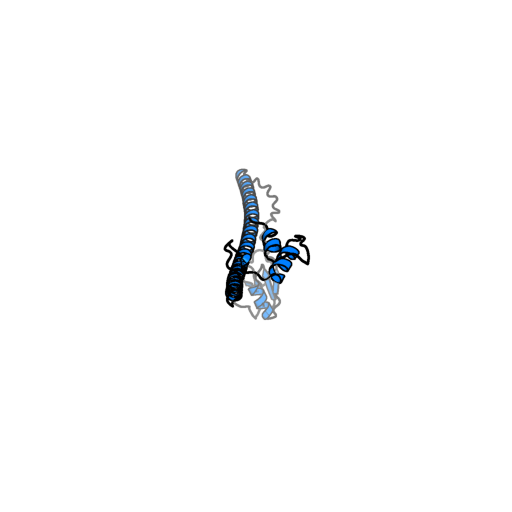 1 97 ? 1.942 5.745 15.472 1.00 97.44 97 ASN A N 1
ATOM 752 C CA . ASN A 1 97 ? 1.184 4.981 14.472 1.00 97.44 97 ASN A CA 1
ATOM 753 C C . ASN A 1 97 ? 0.759 5.820 13.263 1.00 97.44 97 ASN A C 1
ATOM 755 O O . ASN A 1 97 ? 0.687 5.304 12.146 1.00 97.44 97 ASN A O 1
ATOM 759 N N . THR A 1 98 ? 0.444 7.097 13.474 1.00 98.00 98 THR A N 1
ATOM 760 C CA . THR A 1 98 ? 0.109 8.014 12.378 1.00 98.00 98 THR A CA 1
ATOM 761 C C . THR A 1 98 ? 1.333 8.250 11.497 1.00 98.00 98 THR A C 1
ATOM 763 O O . THR A 1 98 ? 1.243 8.161 10.276 1.00 98.00 98 THR A O 1
ATOM 766 N N . GLU A 1 99 ? 2.492 8.457 12.118 1.00 98.12 99 GLU A N 1
ATOM 767 C CA . GLU A 1 99 ? 3.763 8.642 11.424 1.00 98.12 99 GLU A CA 1
ATOM 768 C C . GLU A 1 99 ? 4.197 7.381 10.660 1.00 98.12 99 GLU A C 1
ATOM 770 O O . GLU A 1 99 ? 4.518 7.450 9.475 1.00 98.12 99 GLU A O 1
ATOM 775 N N . LEU A 1 100 ? 4.113 6.202 11.283 1.00 98.44 100 LEU A N 1
ATOM 776 C CA . LEU A 1 100 ? 4.421 4.932 10.620 1.00 98.44 100 LEU A CA 1
ATOM 777 C C . LEU A 1 100 ? 3.512 4.677 9.412 1.00 98.44 100 LEU A C 1
ATOM 779 O O . LEU A 1 100 ? 3.989 4.226 8.371 1.00 98.44 100 LEU A O 1
ATOM 783 N N . LYS A 1 101 ? 2.217 5.004 9.507 1.00 98.19 101 LYS A N 1
ATOM 784 C CA . LYS A 1 101 ? 1.302 4.924 8.356 1.00 98.19 101 LYS A CA 1
ATOM 785 C C . LYS A 1 101 ? 1.732 5.842 7.214 1.00 98.19 101 LYS A C 1
ATOM 787 O O . LYS A 1 101 ? 1.692 5.416 6.061 1.00 98.19 101 LYS A O 1
ATOM 792 N N . ASN A 1 102 ? 2.164 7.064 7.522 1.00 97.94 102 ASN A N 1
ATOM 793 C CA . ASN A 1 102 ? 2.669 7.988 6.508 1.00 97.94 102 ASN A CA 1
ATOM 794 C C . ASN A 1 102 ? 3.927 7.429 5.832 1.00 97.94 102 ASN A C 1
ATOM 796 O O . ASN A 1 102 ? 4.014 7.431 4.606 1.00 97.94 102 ASN A O 1
ATOM 800 N N . GLN A 1 103 ? 4.866 6.882 6.609 1.00 98.19 103 GLN A N 1
ATOM 801 C CA . GLN A 1 103 ? 6.080 6.265 6.068 1.00 98.19 103 GLN A CA 1
ATOM 802 C C . GLN A 1 103 ? 5.766 5.078 5.155 1.00 98.19 103 GLN A C 1
ATOM 804 O O . GLN A 1 103 ? 6.312 5.001 4.056 1.00 98.19 103 GLN A O 1
ATOM 809 N N . ILE A 1 104 ? 4.853 4.187 5.558 1.00 98.25 104 ILE A N 1
ATOM 810 C CA . ILE A 1 104 ? 4.412 3.062 4.718 1.00 98.25 104 ILE A CA 1
ATOM 811 C C . ILE A 1 104 ? 3.857 3.574 3.386 1.00 98.25 104 ILE A C 1
ATOM 813 O O . ILE A 1 104 ? 4.267 3.087 2.337 1.00 98.25 104 ILE A O 1
ATOM 817 N N . SER A 1 105 ? 3.004 4.603 3.409 1.00 98.06 105 SER A N 1
ATOM 818 C CA . SER A 1 105 ? 2.451 5.186 2.181 1.00 98.06 105 SER A CA 1
ATOM 819 C C . SER A 1 105 ? 3.535 5.729 1.244 1.00 98.06 105 SER A C 1
ATOM 821 O O . SER A 1 105 ? 3.413 5.592 0.027 1.00 98.06 105 SER A O 1
ATOM 823 N N . VAL A 1 106 ? 4.590 6.342 1.788 1.00 98.12 106 VAL A N 1
ATOM 824 C CA . VAL A 1 106 ? 5.723 6.838 0.992 1.00 98.12 106 VAL A CA 1
ATOM 825 C C . VAL A 1 106 ? 6.507 5.677 0.382 1.00 98.12 106 VAL A C 1
ATOM 827 O O . VAL A 1 106 ? 6.802 5.707 -0.812 1.00 98.12 106 VAL A O 1
ATOM 830 N N . TYR A 1 107 ? 6.811 4.636 1.161 1.00 97.69 107 TYR A N 1
ATOM 831 C CA . TYR A 1 107 ? 7.532 3.465 0.658 1.00 97.69 107 TYR A CA 1
ATOM 832 C C . TYR A 1 107 ? 6.740 2.695 -0.402 1.00 97.69 107 TYR A C 1
ATOM 834 O O . TYR A 1 107 ? 7.314 2.258 -1.397 1.00 97.69 107 TYR A O 1
ATOM 842 N N . GLU A 1 108 ? 5.426 2.557 -0.232 1.00 98.00 108 GLU A N 1
ATOM 843 C CA . GLU A 1 108 ? 4.556 1.940 -1.234 1.00 98.00 108 GLU A CA 1
ATOM 844 C C . GLU A 1 108 ? 4.575 2.713 -2.553 1.00 98.00 108 GLU A C 1
ATOM 846 O O . GLU A 1 108 ? 4.643 2.098 -3.619 1.00 98.00 108 GLU A O 1
ATOM 851 N N . GLN A 1 109 ? 4.543 4.048 -2.495 1.00 97.69 109 GLN A N 1
ATOM 852 C CA . GLN A 1 109 ? 4.636 4.872 -3.696 1.00 97.69 109 GLN A CA 1
ATOM 853 C C . GLN A 1 109 ? 6.010 4.738 -4.357 1.00 97.69 109 GLN A C 1
ATOM 855 O O . GLN A 1 109 ? 6.081 4.451 -5.547 1.00 97.69 109 GLN A O 1
ATOM 860 N N . ALA A 1 110 ? 7.093 4.828 -3.582 1.00 97.81 110 ALA A N 1
ATOM 861 C CA . ALA A 1 110 ? 8.448 4.652 -4.100 1.00 97.81 110 ALA A CA 1
ATOM 862 C C . ALA A 1 110 ? 8.646 3.280 -4.770 1.00 97.81 110 ALA A C 1
ATOM 864 O O . ALA A 1 110 ? 9.344 3.170 -5.776 1.00 97.81 110 ALA A O 1
ATOM 865 N N . ASN A 1 111 ? 8.011 2.227 -4.247 1.00 97.94 111 ASN A N 1
ATOM 866 C CA . ASN A 1 111 ? 8.078 0.896 -4.841 1.00 97.94 111 ASN A CA 1
ATOM 867 C C . ASN A 1 111 ? 7.307 0.797 -6.170 1.00 97.94 111 ASN A C 1
ATOM 869 O O . ASN A 1 111 ? 7.759 0.111 -7.087 1.00 97.94 111 ASN A O 1
ATOM 873 N N . LYS A 1 112 ? 6.170 1.496 -6.301 1.00 97.81 112 LYS A N 1
ATOM 874 C CA . LYS A 1 112 ? 5.456 1.617 -7.585 1.00 97.81 112 LYS A CA 1
ATOM 875 C C . LYS A 1 112 ? 6.326 2.333 -8.613 1.00 97.81 112 LYS A C 1
ATOM 877 O O . LYS A 1 112 ? 6.569 1.776 -9.680 1.00 97.81 112 LYS A O 1
ATOM 882 N N . ASP A 1 113 ? 6.871 3.490 -8.245 1.00 97.75 113 ASP A N 1
ATOM 883 C CA . ASP A 1 113 ? 7.743 4.284 -9.114 1.00 97.75 113 ASP A CA 1
ATOM 884 C C . ASP A 1 113 ? 8.978 3.468 -9.545 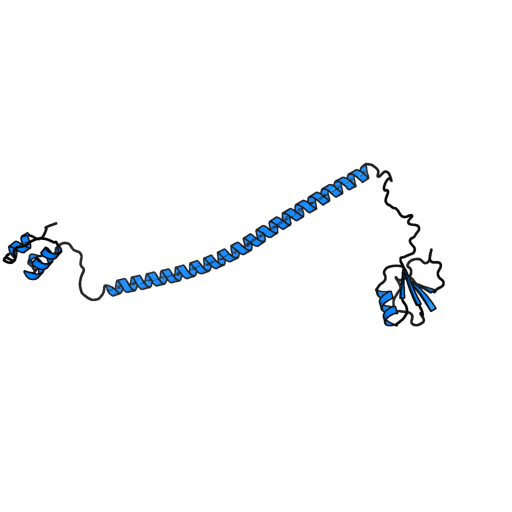1.00 97.75 113 ASP A C 1
ATOM 886 O O . ASP A 1 113 ? 9.380 3.480 -10.708 1.00 97.75 113 ASP A O 1
ATOM 890 N N . HIS A 1 114 ? 9.562 2.682 -8.631 1.00 98.12 114 HIS A N 1
ATOM 891 C CA . HIS A 1 114 ? 10.675 1.788 -8.953 1.00 98.12 114 HIS A CA 1
ATOM 892 C C . HIS A 1 114 ? 10.285 0.696 -9.959 1.00 98.12 114 HIS A C 1
ATOM 894 O O . HIS A 1 114 ? 11.038 0.421 -10.895 1.00 98.12 114 HIS A O 1
ATOM 900 N N . SER A 1 115 ? 9.103 0.094 -9.804 1.00 98.12 115 SER A N 1
ATOM 901 C CA . SER A 1 115 ? 8.587 -0.891 -10.759 1.00 98.12 115 SER A CA 1
ATOM 902 C C . SER A 1 115 ? 8.379 -0.286 -12.151 1.00 98.12 115 SER A C 1
ATOM 904 O O . SER A 1 115 ? 8.684 -0.937 -13.152 1.00 98.12 115 SER A O 1
ATOM 906 N N . GLU A 1 116 ? 7.887 0.951 -12.232 1.00 97.88 116 GLU A N 1
ATOM 907 C CA . GLU A 1 116 ? 7.730 1.675 -13.499 1.00 97.88 116 GLU A CA 1
ATOM 908 C C . GLU A 1 116 ? 9.087 1.959 -14.151 1.00 97.88 116 GLU A C 1
ATOM 910 O O . GLU A 1 116 ? 9.275 1.680 -15.337 1.00 97.88 116 GLU A O 1
ATOM 915 N N . LEU A 1 117 ? 10.069 2.419 -13.368 1.00 98.19 117 LEU A N 1
ATOM 916 C CA . LEU A 1 117 ? 11.432 2.648 -13.849 1.00 98.19 117 LEU A CA 1
ATOM 917 C C . LEU A 1 117 ? 12.091 1.371 -14.377 1.00 98.19 117 LEU A C 1
ATOM 919 O O . LEU A 1 117 ? 12.768 1.427 -15.400 1.00 98.19 117 LEU A O 1
ATOM 923 N N . LEU A 1 118 ? 11.897 0.221 -13.723 1.00 98.00 118 LEU A N 1
ATOM 924 C CA . LEU A 1 118 ? 12.415 -1.063 -14.210 1.00 98.00 118 LEU A CA 1
ATOM 925 C C . LEU A 1 118 ? 11.800 -1.448 -15.560 1.00 98.00 118 LEU A C 1
ATOM 927 O O . LEU A 1 118 ? 12.522 -1.865 -16.469 1.00 98.00 118 LEU A O 1
ATOM 931 N N . SER A 1 119 ? 10.485 -1.271 -15.707 1.00 97.62 119 SER A N 1
ATOM 932 C CA . SER A 1 119 ? 9.793 -1.520 -16.974 1.00 97.62 119 SER A CA 1
ATOM 933 C C . SER A 1 119 ? 10.307 -0.599 -18.081 1.00 97.62 119 SER A C 1
ATOM 935 O O . SER A 1 119 ? 10.587 -1.055 -19.191 1.00 97.62 119 SER A O 1
ATOM 937 N N . GLU A 1 120 ? 10.474 0.691 -17.787 1.00 98.00 120 GLU A N 1
ATOM 938 C CA . GLU A 1 120 ? 10.988 1.659 -18.755 1.00 98.00 120 GLU A CA 1
ATOM 939 C C . GLU A 1 120 ? 12.445 1.368 -19.124 1.00 98.00 120 GLU A C 1
ATOM 941 O O . GLU A 1 120 ? 12.810 1.424 -20.296 1.00 98.00 120 GLU A O 1
ATOM 946 N N . ASN A 1 121 ? 13.275 0.974 -18.156 1.00 98.06 121 ASN A N 1
ATOM 947 C CA . ASN A 1 121 ? 14.660 0.594 -18.412 1.00 98.06 121 ASN A CA 1
ATOM 948 C C . ASN A 1 121 ? 14.748 -0.623 -19.344 1.00 98.06 121 ASN A C 1
ATOM 950 O O . ASN A 1 121 ? 15.547 -0.616 -20.279 1.00 98.06 121 ASN A O 1
ATOM 954 N N . SER A 1 122 ? 13.887 -1.630 -19.148 1.00 98.12 122 SER A N 1
ATOM 955 C CA . SER A 1 122 ? 13.795 -2.774 -20.063 1.00 98.12 122 SER A CA 1
ATOM 956 C C . SER A 1 122 ? 13.415 -2.326 -21.473 1.00 98.12 122 SER A C 1
ATOM 958 O O . SER A 1 122 ? 14.095 -2.682 -22.432 1.00 98.12 122 SER A O 1
ATOM 960 N N . ARG A 1 123 ? 12.387 -1.477 -21.601 1.00 98.19 123 ARG A N 1
ATOM 961 C CA . ARG A 1 123 ? 11.935 -0.955 -22.898 1.00 98.19 123 ARG A CA 1
ATOM 962 C C . ARG A 1 123 ? 13.030 -0.167 -23.618 1.00 98.19 123 ARG A C 1
ATOM 964 O O . ARG A 1 123 ? 13.220 -0.331 -24.821 1.00 98.19 123 ARG A O 1
ATOM 971 N N . LEU A 1 124 ? 13.760 0.676 -22.889 1.00 98.25 124 LEU A N 1
ATOM 972 C CA . LEU A 1 124 ? 14.879 1.446 -23.430 1.00 98.25 124 LEU A CA 1
ATOM 973 C C . LEU A 1 124 ? 16.035 0.543 -23.859 1.00 98.25 124 LEU A C 1
ATOM 975 O O . LEU A 1 124 ? 16.641 0.790 -24.898 1.00 98.25 124 LEU A O 1
ATOM 979 N N . LYS A 1 125 ? 16.326 -0.516 -23.098 1.00 98.31 125 LYS A N 1
ATOM 980 C CA . LYS A 1 125 ? 17.353 -1.500 -23.453 1.00 98.31 125 LYS A CA 1
ATOM 981 C C . LYS A 1 125 ? 17.000 -2.245 -24.741 1.00 98.31 125 LYS A C 1
ATOM 983 O O . LYS A 1 125 ? 17.863 -2.397 -25.604 1.00 98.31 125 LYS A O 1
ATOM 988 N N . ASP A 1 126 ? 15.740 -2.642 -24.896 1.00 98.00 126 ASP A N 1
ATOM 989 C CA . ASP A 1 126 ? 15.251 -3.285 -26.117 1.00 98.00 126 ASP A CA 1
ATOM 990 C C . ASP A 1 126 ? 15.321 -2.326 -27.316 1.00 98.00 126 ASP A C 1
ATOM 992 O O . ASP A 1 126 ? 15.797 -2.696 -28.390 1.00 98.00 126 ASP A O 1
ATOM 996 N N . ALA A 1 127 ? 14.923 -1.062 -27.128 1.00 97.81 127 ALA A N 1
ATOM 997 C CA . ALA A 1 127 ? 15.032 -0.032 -28.161 1.00 97.81 127 ALA A CA 1
ATOM 998 C C . ALA A 1 127 ? 16.490 0.231 -28.574 1.00 97.81 127 ALA A C 1
ATOM 1000 O O . ALA A 1 127 ? 16.776 0.385 -29.762 1.00 97.81 127 ALA A O 1
ATOM 1001 N N . LEU A 1 128 ? 17.419 0.245 -27.613 1.00 97.62 128 LEU A N 1
ATOM 1002 C CA . LEU A 1 128 ? 18.847 0.412 -27.874 1.00 97.62 128 LEU A CA 1
ATOM 1003 C C . LEU A 1 128 ? 19.393 -0.736 -28.730 1.00 97.62 128 LEU A C 1
ATOM 1005 O O . LEU A 1 128 ? 20.097 -0.480 -29.701 1.00 97.62 128 LEU A O 1
ATOM 1009 N N . LEU A 1 129 ? 19.023 -1.980 -28.411 1.00 97.62 129 LEU A N 1
ATOM 1010 C CA . LEU A 1 129 ? 19.432 -3.159 -29.176 1.00 97.62 129 LEU A CA 1
ATOM 1011 C C . LEU A 1 129 ? 18.928 -3.093 -30.624 1.00 97.62 129 LEU A C 1
ATOM 1013 O O . LEU A 1 129 ? 19.661 -3.415 -31.558 1.00 97.62 129 LEU A O 1
ATOM 1017 N N . ILE A 1 130 ? 17.685 -2.648 -30.823 1.00 97.38 130 ILE A N 1
ATOM 1018 C CA . ILE A 1 130 ? 17.121 -2.442 -32.162 1.00 97.38 130 ILE A CA 1
ATOM 1019 C C . ILE A 1 130 ? 17.935 -1.392 -32.926 1.00 97.38 130 ILE A C 1
ATOM 1021 O O . ILE A 1 130 ? 18.326 -1.647 -34.064 1.00 97.38 130 ILE A O 1
ATOM 1025 N N . LEU A 1 131 ? 18.223 -0.240 -32.310 1.00 97.00 131 LEU A N 1
ATOM 1026 C CA . LEU A 1 131 ? 19.023 0.808 -32.949 1.00 97.00 131 LEU A CA 1
ATOM 1027 C C . LEU A 1 131 ? 20.454 0.349 -33.250 1.00 97.00 131 LEU A C 1
ATOM 1029 O O . LEU A 1 131 ? 20.999 0.701 -34.292 1.00 97.00 131 LEU A O 1
ATOM 1033 N N . GLU A 1 132 ? 21.072 -0.424 -32.359 1.00 97.31 132 GLU A N 1
ATOM 1034 C CA . GLU A 1 132 ? 22.421 -0.955 -32.555 1.00 97.31 132 GLU A CA 1
ATOM 1035 C C . GLU A 1 132 ? 22.469 -1.895 -33.766 1.00 97.31 132 GLU A C 1
ATOM 1037 O O . GLU A 1 132 ? 23.333 -1.741 -34.634 1.00 97.31 132 GLU A O 1
ATOM 1042 N N . ASN A 1 133 ? 21.479 -2.784 -33.893 1.00 95.88 133 ASN A N 1
ATOM 1043 C CA . ASN A 1 133 ? 21.325 -3.649 -35.062 1.00 95.88 133 ASN A CA 1
ATOM 1044 C C . ASN A 1 133 ? 21.079 -2.840 -36.346 1.00 95.88 133 ASN A C 1
ATOM 1046 O O . ASN A 1 133 ? 21.738 -3.081 -37.355 1.00 95.88 133 ASN A O 1
ATOM 1050 N N . GLN A 1 134 ? 20.203 -1.831 -36.309 1.00 96.44 134 GLN A N 1
ATOM 1051 C CA . GLN A 1 134 ? 19.948 -0.949 -37.456 1.00 96.44 134 GLN A CA 1
ATOM 1052 C C . GLN A 1 134 ? 21.201 -0.174 -37.884 1.00 96.44 134 GLN A C 1
ATOM 1054 O O . GLN A 1 134 ? 21.481 -0.046 -39.074 1.00 96.44 134 GLN A O 1
ATOM 1059 N N . CYS A 1 135 ? 21.990 0.324 -36.930 1.00 93.88 135 CYS A N 1
ATOM 1060 C CA . CYS A 1 135 ? 23.269 0.972 -37.210 1.00 93.88 135 CYS A CA 1
ATOM 1061 C C . CYS A 1 135 ? 24.267 -0.000 -37.846 1.00 93.88 135 CYS A C 1
ATOM 1063 O O . CYS A 1 135 ? 24.966 0.378 -38.789 1.00 93.88 135 CYS A O 1
ATOM 1065 N N . ALA A 1 136 ? 24.337 -1.244 -37.363 1.00 95.44 136 ALA A N 1
ATOM 1066 C CA . ALA A 1 136 ? 25.182 -2.276 -37.956 1.00 95.44 136 ALA A CA 1
ATOM 1067 C C . ALA A 1 136 ? 24.757 -2.595 -39.400 1.00 95.44 136 ALA A C 1
ATOM 1069 O O . ALA A 1 136 ? 25.608 -2.654 -40.289 1.00 95.44 136 ALA A O 1
ATOM 1070 N N . GLU A 1 137 ? 23.452 -2.717 -39.654 1.00 93.62 137 GLU A N 1
ATOM 1071 C CA . GLU A 1 137 ? 22.891 -2.933 -40.990 1.00 93.62 137 GLU A CA 1
ATOM 1072 C C . GLU A 1 137 ? 23.181 -1.765 -41.936 1.00 93.62 137 GLU A C 1
ATOM 1074 O O . GLU A 1 137 ? 23.670 -1.982 -43.043 1.00 93.62 137 GLU A O 1
ATOM 1079 N N . LEU A 1 138 ? 22.942 -0.522 -41.507 1.00 93.56 138 LEU A N 1
ATOM 1080 C CA . LEU A 1 138 ? 23.243 0.667 -42.308 1.00 93.56 138 LEU A CA 1
ATOM 1081 C C . LEU A 1 138 ? 24.739 0.774 -42.610 1.00 93.56 138 LEU A C 1
ATOM 1083 O O . LEU A 1 138 ? 25.123 1.090 -43.735 1.00 93.56 138 LEU A O 1
ATOM 1087 N N . LYS A 1 139 ? 25.599 0.463 -41.634 1.00 94.00 139 LYS A N 1
ATOM 1088 C CA . LYS A 1 139 ? 27.053 0.443 -41.827 1.00 94.00 139 LYS A CA 1
ATOM 1089 C C . LYS A 1 139 ? 27.478 -0.634 -42.828 1.00 94.00 139 LYS A C 1
ATOM 1091 O O . LYS A 1 139 ? 28.344 -0.370 -43.658 1.00 94.00 139 LYS A O 1
ATOM 1096 N N . ALA A 1 140 ? 26.863 -1.815 -42.785 1.00 90.19 140 ALA A N 1
ATOM 1097 C CA . ALA A 1 140 ? 27.100 -2.876 -43.762 1.00 90.19 140 ALA A CA 1
ATOM 1098 C C . ALA A 1 140 ? 26.618 -2.477 -45.169 1.00 90.19 140 ALA A C 1
ATOM 1100 O O . ALA A 1 140 ? 27.324 -2.716 -46.146 1.00 90.19 140 ALA A O 1
ATOM 1101 N N . GLN A 1 141 ? 25.466 -1.809 -45.280 1.00 87.00 141 GLN A N 1
ATOM 1102 C CA . GLN A 1 141 ? 24.964 -1.268 -46.549 1.00 87.00 141 GLN A CA 1
ATOM 1103 C C . GLN A 1 141 ? 25.889 -0.184 -47.121 1.00 87.00 141 GLN A C 1
ATOM 1105 O O . GLN A 1 141 ? 26.162 -0.189 -48.317 1.00 87.00 141 GLN A O 1
ATOM 1110 N N . LEU A 1 142 ? 26.424 0.704 -46.277 1.00 85.44 142 LEU A N 1
ATOM 1111 C CA . LEU A 1 142 ? 27.438 1.695 -46.659 1.00 85.44 142 LEU A CA 1
ATOM 1112 C C . LEU A 1 142 ? 28.747 1.042 -47.127 1.00 85.44 142 LEU A C 1
ATOM 1114 O O . LEU A 1 142 ? 29.361 1.530 -48.071 1.00 85.44 142 LEU A O 1
ATOM 1118 N N . ALA A 1 143 ? 29.163 -0.064 -46.503 1.00 81.56 143 ALA A N 1
ATOM 1119 C CA . ALA A 1 143 ? 30.336 -0.823 -46.934 1.00 81.56 143 ALA A CA 1
ATOM 1120 C C . ALA A 1 143 ? 30.108 -1.513 -48.293 1.00 81.56 143 ALA A C 1
ATOM 1122 O O . ALA A 1 143 ? 30.961 -1.427 -49.168 1.00 81.56 143 ALA A O 1
ATOM 1123 N N . LEU A 1 144 ? 28.933 -2.116 -48.511 1.00 65.88 144 LEU A N 1
ATOM 1124 C CA . LEU A 1 144 ? 28.561 -2.764 -49.778 1.00 65.88 144 LEU A CA 1
ATOM 1125 C C . LEU A 1 144 ? 28.301 -1.761 -50.916 1.00 65.88 144 LEU A C 1
ATOM 1127 O O . LEU A 1 144 ? 28.578 -2.058 -52.075 1.00 65.88 144 LEU A O 1
ATOM 1131 N N . GLY A 1 145 ? 27.821 -0.555 -50.599 1.00 56.88 145 GLY A N 1
ATOM 1132 C CA . GLY A 1 145 ? 27.670 0.551 -51.551 1.00 56.88 145 GLY A CA 1
ATOM 1133 C C . GLY A 1 145 ? 28.997 1.099 -52.091 1.00 56.88 145 GLY A C 1
ATOM 1134 O O . GLY A 1 145 ? 28.985 1.842 -53.070 1.00 56.88 145 GLY A O 1
ATOM 1135 N N . ASN A 1 146 ? 30.128 0.705 -51.495 1.00 53.59 146 ASN A N 1
ATOM 1136 C CA . ASN A 1 146 ? 31.477 1.036 -51.952 1.00 53.59 146 ASN A CA 1
ATOM 1137 C C . ASN A 1 146 ? 32.130 -0.065 -52.811 1.00 53.59 146 ASN A C 1
ATOM 1139 O O . ASN A 1 146 ? 33.265 0.112 -53.252 1.00 53.59 146 ASN A O 1
ATOM 1143 N N . GLU A 1 147 ? 31.441 -1.181 -53.089 1.00 43.94 147 GLU A N 1
ATOM 1144 C CA . GLU A 1 147 ? 32.012 -2.325 -53.816 1.00 43.94 147 GLU A CA 1
ATOM 1145 C C . GLU A 1 147 ? 31.278 -2.621 -55.144 1.00 43.94 147 GLU A C 1
ATOM 1147 O O . GLU A 1 147 ? 30.714 -3.688 -55.380 1.00 43.94 147 GLU A O 1
ATOM 1152 N N . SER A 1 148 ? 31.326 -1.656 -56.069 1.00 42.12 148 SER A N 1
ATOM 1153 C CA . SER A 1 148 ? 31.423 -1.896 -57.523 1.00 42.12 148 SER A CA 1
ATOM 1154 C C . SER A 1 148 ? 32.052 -0.686 -58.231 1.00 42.12 148 SER A C 1
ATOM 1156 O O . SER A 1 148 ? 31.979 0.431 -57.724 1.00 42.12 148 SER A O 1
ATOM 1158 N N . PRO A 1 149 ? 32.774 -0.888 -59.348 1.00 45.00 149 PRO A N 1
ATOM 1159 C CA . PRO A 1 149 ? 34.111 -0.336 -59.512 1.00 45.00 149 PRO A CA 1
ATOM 1160 C C . PRO A 1 149 ? 34.088 1.051 -60.147 1.00 45.00 149 PRO A C 1
ATOM 1162 O O . PRO A 1 149 ? 33.977 1.177 -61.361 1.00 45.00 149 PRO A O 1
ATOM 1165 N N . ALA A 1 150 ? 34.278 2.091 -59.346 1.00 45.66 150 ALA A N 1
ATOM 1166 C CA . ALA A 1 150 ? 35.018 3.278 -59.755 1.00 45.66 150 ALA A CA 1
ATOM 1167 C C . ALA A 1 150 ? 35.276 4.160 -58.535 1.00 45.66 150 ALA A C 1
ATOM 1169 O O . ALA A 1 150 ? 34.346 4.623 -57.886 1.00 45.66 150 ALA A O 1
ATOM 1170 N N . SER A 1 151 ? 36.556 4.466 -58.331 1.00 47.91 151 SER A N 1
ATOM 1171 C CA . SER A 1 151 ? 37.032 5.628 -57.580 1.00 47.91 151 SER A CA 1
ATOM 1172 C C . SER A 1 151 ? 36.954 5.526 -56.057 1.00 47.91 151 SER A C 1
ATOM 1174 O O . SER A 1 151 ? 35.953 5.869 -55.441 1.00 47.91 151 SER A O 1
ATOM 1176 N N . ARG A 1 152 ? 38.100 5.222 -55.438 1.00 41.75 152 ARG A N 1
ATOM 1177 C CA . ARG A 1 152 ? 38.912 6.246 -54.750 1.00 41.75 152 ARG A CA 1
ATOM 1178 C C . ARG A 1 152 ? 40.064 5.569 -54.013 1.00 41.75 152 ARG A C 1
ATOM 1180 O O . ARG A 1 152 ? 39.940 5.144 -52.871 1.00 41.75 152 ARG A O 1
ATOM 1187 N N . VAL A 1 153 ? 41.203 5.504 -54.694 1.00 37.84 153 VAL A N 1
ATOM 1188 C CA . VAL A 1 153 ? 42.501 5.475 -54.023 1.00 37.84 153 VAL A CA 1
ATOM 1189 C C . VAL A 1 153 ? 42.834 6.935 -53.737 1.00 37.84 153 VAL A C 1
ATOM 1191 O O . VAL A 1 153 ? 43.063 7.704 -54.667 1.00 37.84 153 VAL A O 1
ATOM 1194 N N . GLU A 1 154 ? 42.808 7.341 -52.469 1.00 43.25 154 GLU A N 1
ATOM 1195 C CA . GLU A 1 154 ? 43.589 8.502 -52.051 1.00 43.25 154 GLU A CA 1
ATOM 1196 C C . GLU A 1 154 ? 45.039 8.060 -51.893 1.00 43.25 154 GLU A C 1
ATOM 1198 O O . GLU A 1 154 ? 45.435 7.501 -50.874 1.00 43.25 154 GLU A O 1
ATOM 1203 N N . THR A 1 155 ? 45.817 8.317 -52.939 1.00 39.28 155 THR A N 1
ATOM 1204 C CA . THR A 1 155 ? 47.257 8.545 -52.850 1.00 39.28 155 THR A CA 1
ATOM 1205 C C . THR A 1 155 ? 47.576 9.731 -53.750 1.00 39.28 155 THR A C 1
ATOM 1207 O O . THR A 1 155 ? 47.257 9.734 -54.939 1.00 39.28 155 THR A O 1
ATOM 1210 N N . THR A 1 156 ? 48.160 10.751 -53.141 1.00 51.34 156 THR A N 1
ATOM 1211 C CA . THR A 1 156 ? 48.599 12.039 -53.679 1.00 51.34 156 THR A CA 1
ATOM 1212 C C . THR A 1 156 ? 49.752 11.901 -54.678 1.00 51.34 156 THR A C 1
ATOM 1214 O O . THR A 1 156 ? 50.865 12.316 -54.395 1.0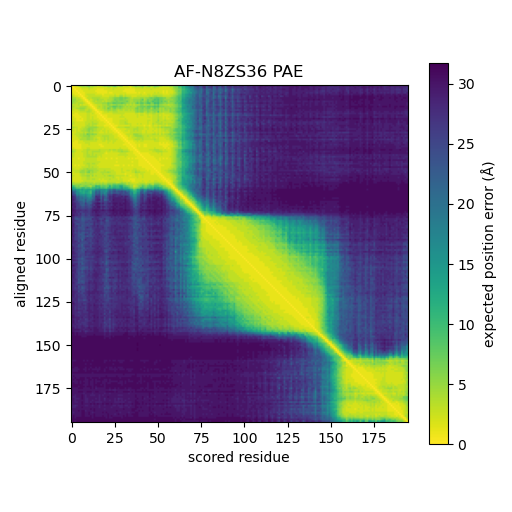0 51.34 156 THR A O 1
ATOM 1217 N N . ASP A 1 157 ? 49.480 11.327 -55.846 1.00 51.25 157 ASP A N 1
ATOM 1218 C CA . ASP A 1 157 ? 50.348 11.395 -57.031 1.00 51.25 157 ASP A CA 1
ATOM 1219 C C . ASP A 1 157 ? 49.470 11.269 -58.283 1.00 51.25 157 ASP A C 1
ATOM 1221 O O . ASP A 1 157 ? 49.533 10.315 -59.063 1.00 51.25 157 ASP A O 1
ATOM 1225 N N . THR A 1 158 ? 48.560 12.230 -58.466 1.00 62.44 158 THR A N 1
ATOM 1226 C CA . THR A 1 158 ? 47.803 12.299 -59.718 1.00 62.44 158 THR A CA 1
ATOM 1227 C C . THR A 1 158 ? 48.766 12.781 -60.796 1.00 62.44 158 THR A C 1
ATOM 1229 O O . THR A 1 158 ? 49.087 13.962 -60.866 1.00 62.44 158 THR A O 1
ATOM 1232 N N . ASN A 1 159 ? 49.272 11.866 -61.624 1.00 74.44 159 ASN A N 1
ATOM 1233 C CA . ASN A 1 159 ? 50.126 12.214 -62.754 1.00 74.44 159 ASN A CA 1
ATOM 1234 C C . ASN A 1 159 ? 49.302 12.950 -63.826 1.00 74.44 159 ASN A C 1
ATOM 1236 O O . ASN A 1 159 ? 48.795 12.339 -64.775 1.00 74.44 159 ASN A O 1
ATOM 1240 N N . TYR A 1 160 ? 49.159 14.265 -63.654 1.00 76.19 160 TYR A N 1
ATOM 1241 C CA . TYR A 1 160 ? 48.385 15.136 -64.536 1.00 76.19 160 TYR A CA 1
ATOM 1242 C C . TYR A 1 160 ? 48.898 15.103 -65.986 1.00 76.19 160 TYR A C 1
ATOM 1244 O O . TYR A 1 160 ? 48.118 15.317 -66.909 1.00 76.19 160 TYR A O 1
ATOM 1252 N N . GLU A 1 161 ? 50.161 14.724 -66.215 1.00 81.38 161 GLU A N 1
ATOM 1253 C CA . GLU A 1 161 ? 50.764 14.565 -67.549 1.00 81.38 161 GLU A CA 1
ATOM 1254 C C . GLU A 1 161 ? 49.990 13.574 -68.438 1.00 81.38 161 GLU A C 1
ATOM 1256 O O . GLU A 1 161 ? 49.954 13.689 -69.665 1.00 81.38 161 GLU A O 1
ATOM 1261 N N . SER A 1 162 ? 49.309 12.606 -67.820 1.00 82.81 162 SER A N 1
ATOM 1262 C CA . SER A 1 162 ? 48.495 11.607 -68.520 1.00 82.81 162 SER A CA 1
ATOM 1263 C C . SER A 1 162 ? 47.112 12.115 -68.948 1.00 82.81 162 SER A C 1
ATOM 1265 O O . SER A 1 162 ? 46.437 11.454 -69.739 1.00 82.81 162 SER A O 1
ATOM 1267 N N . TRP A 1 163 ? 46.680 13.288 -68.475 1.00 83.62 163 TRP A N 1
ATOM 1268 C CA . TRP A 1 163 ? 45.346 13.809 -68.759 1.00 83.62 163 TRP A CA 1
ATOM 1269 C C . TRP A 1 163 ? 45.242 14.405 -70.163 1.00 83.62 163 TRP A C 1
ATOM 1271 O O . TRP A 1 163 ? 46.206 14.892 -70.763 1.00 83.62 163 TRP A O 1
ATOM 1281 N N . THR A 1 164 ? 44.032 14.363 -70.712 1.00 85.69 164 THR A N 1
ATOM 1282 C CA . THR A 1 164 ? 43.711 15.041 -71.969 1.00 85.69 164 THR A CA 1
ATOM 1283 C C . THR A 1 164 ? 43.463 16.531 -71.725 1.00 85.69 164 THR A C 1
ATOM 1285 O O . THR A 1 164 ? 43.059 16.941 -70.638 1.00 85.69 164 THR A O 1
ATOM 1288 N N . VAL A 1 165 ? 43.675 17.362 -72.750 1.00 84.25 165 VAL A N 1
ATOM 1289 C CA . VAL A 1 165 ? 43.460 18.819 -72.664 1.00 84.25 165 VAL A CA 1
ATOM 1290 C C . VAL A 1 165 ? 42.071 19.194 -72.107 1.00 84.25 165 VAL A C 1
ATOM 1292 O O . VAL A 1 165 ? 42.023 20.082 -71.259 1.00 84.25 165 VAL A O 1
ATOM 1295 N N . PRO A 1 166 ? 40.954 18.542 -72.497 1.00 85.75 166 PRO A N 1
ATOM 1296 C CA . PRO A 1 166 ? 39.643 18.819 -71.903 1.00 85.75 166 PRO A CA 1
ATOM 1297 C C . PRO A 1 166 ? 39.585 18.554 -70.393 1.00 85.75 166 PRO A C 1
ATOM 1299 O O . PRO A 1 166 ? 39.121 19.406 -69.649 1.00 85.75 166 PRO A O 1
ATOM 1302 N N . G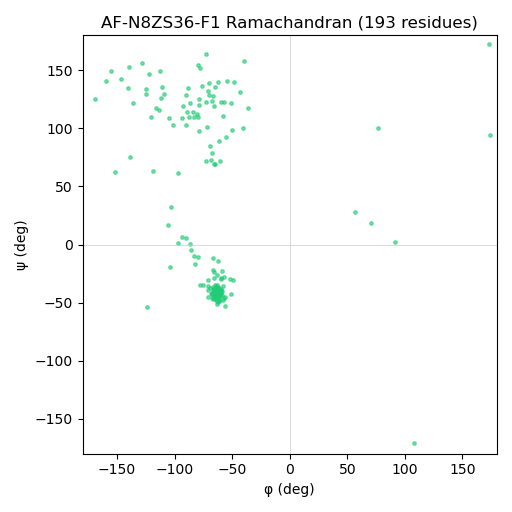LN A 1 167 ? 40.139 17.430 -69.928 1.00 85.69 167 GLN A N 1
ATOM 1303 C CA . GLN A 1 167 ? 40.132 17.066 -68.504 1.00 85.69 167 GLN A CA 1
ATOM 1304 C C . GLN A 1 167 ? 40.916 18.065 -67.649 1.00 85.69 167 GLN A C 1
ATOM 1306 O O . GLN A 1 167 ? 40.488 18.427 -66.556 1.00 85.69 167 GLN A O 1
ATOM 1311 N N . ILE A 1 168 ? 42.052 18.544 -68.164 1.00 86.94 168 ILE A N 1
ATOM 1312 C CA . ILE A 1 168 ? 42.856 19.555 -67.472 1.00 86.94 168 ILE A CA 1
ATOM 1313 C C . ILE A 1 168 ? 42.090 20.886 -67.409 1.00 86.94 168 ILE A C 1
ATOM 1315 O O . ILE A 1 168 ? 42.067 21.532 -66.365 1.00 86.94 168 ILE A O 1
ATOM 1319 N N . LYS A 1 169 ? 41.410 21.280 -68.495 1.00 87.50 169 LYS A N 1
ATOM 1320 C CA . LYS A 1 169 ? 40.585 22.498 -68.535 1.00 87.50 169 LYS A CA 1
ATOM 1321 C C . LYS A 1 169 ? 39.421 22.446 -67.544 1.00 87.50 169 LYS A C 1
ATOM 1323 O O . LYS A 1 169 ? 39.205 23.423 -66.832 1.00 87.50 169 LYS A O 1
ATOM 1328 N N . ASP A 1 170 ? 38.721 21.319 -67.458 1.00 87.69 170 ASP A N 1
ATOM 1329 C CA . ASP A 1 170 ? 37.605 21.139 -66.522 1.00 87.69 170 ASP A CA 1
ATOM 1330 C C . ASP A 1 170 ? 38.077 21.200 -65.062 1.00 87.69 170 ASP A C 1
ATOM 1332 O O . ASP A 1 170 ? 37.431 21.822 -64.218 1.00 87.69 170 ASP A O 1
ATOM 1336 N N . PHE A 1 171 ? 39.247 20.625 -64.763 1.00 86.56 171 PHE A N 1
ATOM 1337 C CA . PHE A 1 171 ? 39.845 20.695 -63.430 1.00 86.56 171 PHE A CA 1
ATOM 1338 C C . PHE A 1 171 ? 40.258 22.116 -63.041 1.00 86.56 171 PHE A C 1
ATOM 1340 O O . PHE A 1 171 ? 39.932 22.569 -61.944 1.00 86.56 171 PHE A O 1
ATOM 1347 N N . LEU A 1 172 ? 40.928 22.844 -63.940 1.00 86.94 172 LEU A N 1
ATOM 1348 C CA . LEU A 1 172 ? 41.290 24.242 -63.702 1.00 86.94 172 LEU A CA 1
ATOM 1349 C C . LEU A 1 172 ? 40.036 25.112 -63.522 1.00 86.94 172 LEU A C 1
ATOM 1351 O O . LEU A 1 172 ? 39.992 25.917 -62.597 1.00 86.94 172 LEU A O 1
ATOM 1355 N N . ALA A 1 173 ? 38.984 24.892 -64.321 1.00 87.38 173 ALA A N 1
ATOM 1356 C CA . ALA A 1 173 ? 37.703 25.584 -64.171 1.00 87.38 173 ALA A CA 1
ATOM 1357 C C . ALA A 1 173 ? 37.027 25.279 -62.822 1.00 87.38 173 ALA A C 1
ATOM 1359 O O . ALA A 1 173 ? 36.547 26.195 -62.159 1.00 87.38 173 ALA A O 1
ATOM 1360 N N . SER A 1 174 ? 37.049 24.018 -62.373 1.00 85.88 174 SER A N 1
ATOM 1361 C CA . SER A 1 174 ? 36.514 23.615 -61.064 1.00 85.88 174 SER A CA 1
ATOM 1362 C C . SER A 1 174 ? 37.291 24.200 -59.881 1.00 85.88 174 SER A C 1
ATOM 1364 O O . SER A 1 174 ? 36.743 24.284 -58.783 1.00 85.88 174 SER A O 1
ATOM 1366 N N . LYS A 1 175 ? 38.563 24.558 -60.077 1.00 84.94 175 LYS A N 1
ATOM 1367 C CA . LYS A 1 175 ? 39.408 25.234 -59.083 1.00 84.94 175 LYS A CA 1
ATOM 1368 C C . LYS A 1 175 ? 39.389 26.759 -59.231 1.00 84.94 175 LYS A C 1
ATOM 1370 O O . LYS A 1 175 ? 40.163 27.429 -58.557 1.00 84.94 175 LYS A O 1
ATOM 1375 N N . GLU A 1 176 ? 38.538 27.289 -60.113 1.00 85.94 176 GLU A N 1
ATOM 1376 C CA . GLU A 1 176 ? 38.450 28.713 -60.462 1.00 85.94 176 GLU A CA 1
ATOM 1377 C C . GLU A 1 176 ? 39.786 29.305 -60.969 1.00 85.94 176 GLU A C 1
ATOM 1379 O O . GLU A 1 176 ? 40.048 30.503 -60.856 1.00 85.94 176 GLU A O 1
ATOM 1384 N N . ILE A 1 177 ? 40.641 28.470 -61.576 1.00 86.81 177 ILE A N 1
ATOM 1385 C CA . ILE A 1 177 ? 41.922 28.865 -62.172 1.00 86.81 177 ILE A CA 1
ATOM 1386 C C . ILE A 1 177 ? 41.689 29.261 -63.634 1.00 86.81 177 ILE A C 1
ATOM 1388 O O . ILE A 1 177 ? 41.348 28.436 -64.484 1.00 86.81 177 ILE A O 1
ATOM 1392 N N . GLY A 1 178 ? 41.892 30.542 -63.945 1.00 85.25 178 GLY A N 1
ATOM 1393 C CA . GLY A 1 178 ? 41.749 31.067 -65.303 1.00 85.25 178 GLY A CA 1
ATOM 1394 C C . GLY A 1 178 ? 42.856 30.580 -66.245 1.00 85.25 178 GLY A C 1
ATOM 1395 O O . GLY A 1 178 ? 44.040 30.751 -65.965 1.00 85.25 178 GLY A O 1
ATOM 1396 N N . PHE A 1 179 ? 42.478 30.035 -67.404 1.00 88.06 179 PHE A N 1
ATOM 1397 C CA . PHE A 1 179 ? 43.400 29.622 -68.468 1.00 88.06 179 PHE A CA 1
ATOM 1398 C C . PHE A 1 179 ? 42.994 30.218 -69.824 1.00 88.06 179 PHE A C 1
ATOM 1400 O O . PHE A 1 179 ? 41.834 30.553 -70.063 1.00 88.06 179 PHE A O 1
ATOM 1407 N N . LYS A 1 180 ? 43.950 30.343 -70.753 1.00 87.31 180 LYS A N 1
ATOM 1408 C CA . LYS A 1 180 ? 43.661 30.781 -72.129 1.00 87.31 180 LYS A CA 1
ATOM 1409 C C . LYS A 1 180 ? 43.036 29.631 -72.920 1.00 87.31 180 LYS A C 1
ATOM 1411 O O . LYS A 1 180 ? 43.531 28.509 -72.886 1.00 87.31 180 LYS A O 1
ATOM 1416 N N . SER A 1 181 ? 41.987 29.900 -73.695 1.00 80.69 181 SER A N 1
ATOM 1417 C CA . SER A 1 181 ? 41.301 28.873 -74.499 1.00 80.69 181 SER A CA 1
ATOM 1418 C C . SER A 1 181 ? 42.222 28.180 -75.516 1.00 80.69 181 SER A C 1
ATOM 1420 O O . SER A 1 181 ? 42.037 26.991 -75.788 1.00 80.69 181 SER A O 1
ATOM 1422 N N . SER A 1 182 ? 43.238 28.897 -76.008 1.00 85.31 182 SER A N 1
ATOM 1423 C CA . SER A 1 182 ? 44.280 28.419 -76.924 1.00 85.31 182 SER A CA 1
ATOM 1424 C C . SER A 1 182 ? 45.522 27.834 -76.237 1.00 85.31 182 SER A C 1
ATOM 1426 O O . SER A 1 182 ? 46.500 27.569 -76.929 1.00 85.31 182 SER A O 1
ATOM 1428 N N . ALA A 1 183 ? 45.530 27.700 -74.906 1.00 85.56 183 ALA A N 1
ATOM 1429 C CA . ALA A 1 183 ? 46.679 27.170 -74.175 1.00 85.56 183 ALA A CA 1
ATOM 1430 C C . ALA A 1 183 ? 46.978 25.719 -74.581 1.00 85.56 183 ALA A C 1
ATOM 1432 O O . ALA A 1 183 ? 46.066 24.905 -74.773 1.00 85.56 183 ALA A O 1
ATOM 1433 N N . SER A 1 184 ? 48.266 25.422 -74.705 1.00 87.75 184 SER A N 1
ATOM 1434 C CA . SER A 1 184 ? 48.798 24.088 -74.961 1.00 87.75 184 SER A CA 1
ATOM 1435 C C . SER A 1 184 ? 48.681 23.192 -73.724 1.00 87.75 184 SER A C 1
ATOM 1437 O O . SER A 1 184 ? 48.449 23.661 -72.609 1.00 87.75 184 SER A O 1
ATOM 1439 N N . LYS A 1 185 ? 48.824 21.877 -73.918 1.00 86.12 185 LYS A N 1
ATOM 1440 C CA . LYS A 1 185 ? 48.722 20.897 -72.829 1.00 86.12 185 LYS A CA 1
ATOM 1441 C C . LYS A 1 185 ? 49.713 21.207 -71.698 1.00 86.12 185 LYS A C 1
ATOM 1443 O O . LYS A 1 185 ? 49.307 21.245 -70.543 1.00 86.12 185 LYS A O 1
ATOM 1448 N N . ASP A 1 186 ? 50.955 21.520 -72.046 1.00 86.50 186 ASP A N 1
ATOM 1449 C CA . ASP A 1 186 ? 52.027 21.787 -71.082 1.00 86.50 186 ASP A CA 1
ATOM 1450 C C . ASP A 1 186 ? 51.766 23.071 -70.275 1.00 86.50 186 ASP A C 1
ATOM 1452 O O . ASP A 1 186 ? 51.988 23.110 -69.066 1.00 86.50 186 ASP A O 1
ATOM 1456 N N . GLU A 1 187 ? 51.218 24.112 -70.915 1.00 86.12 187 GLU A N 1
ATOM 1457 C CA . GLU A 1 187 ? 50.824 25.353 -70.232 1.00 86.12 187 GLU A CA 1
ATOM 1458 C C . GLU A 1 187 ? 49.683 25.120 -69.238 1.00 86.12 187 GLU A C 1
ATOM 1460 O O . GLU A 1 187 ? 49.679 25.703 -68.158 1.00 86.12 187 GLU A O 1
ATOM 1465 N N . LEU A 1 188 ? 48.720 24.261 -69.581 1.00 88.38 188 LEU A N 1
ATOM 1466 C CA . LEU A 1 188 ? 47.614 23.914 -68.689 1.00 88.38 188 LEU A CA 1
ATOM 1467 C C . LEU A 1 188 ? 48.092 23.076 -67.496 1.00 88.38 188 LEU A C 1
ATOM 1469 O O . LEU A 1 188 ? 47.623 23.284 -66.381 1.00 88.38 188 LEU A O 1
ATOM 1473 N N . LEU A 1 189 ? 49.056 22.176 -67.707 1.00 86.75 189 LEU A N 1
ATOM 1474 C CA . LEU A 1 189 ? 49.674 21.390 -66.636 1.00 86.75 189 LEU A CA 1
ATOM 1475 C C . LEU A 1 189 ? 50.482 22.257 -65.669 1.00 86.75 189 LEU A C 1
ATOM 1477 O O . LEU A 1 189 ? 50.453 22.022 -64.464 1.00 86.75 189 LEU A O 1
ATOM 1481 N N . ALA A 1 190 ? 51.153 23.295 -66.172 1.00 87.81 190 ALA A N 1
ATOM 1482 C CA . ALA A 1 190 ? 51.902 24.240 -65.345 1.00 87.81 190 ALA A CA 1
ATOM 1483 C C . ALA A 1 190 ? 51.011 25.099 -64.426 1.00 87.81 190 ALA A C 1
ATOM 1485 O O . ALA A 1 190 ? 51.501 25.623 -63.427 1.00 87.81 190 ALA A O 1
ATOM 1486 N N . LEU A 1 191 ? 49.720 25.245 -64.751 1.00 86.44 191 LEU A N 1
ATOM 1487 C CA . LEU A 1 191 ? 48.742 25.981 -63.940 1.00 86.44 191 LEU A CA 1
ATOM 1488 C C . LEU A 1 191 ? 48.147 25.145 -62.802 1.00 86.44 191 LEU A C 1
ATOM 1490 O O . LEU A 1 191 ? 47.449 25.694 -61.949 1.00 86.44 191 LEU A O 1
ATOM 1494 N N . ILE A 1 192 ? 48.398 23.835 -62.781 1.00 84.00 192 ILE A N 1
ATOM 1495 C CA . ILE A 1 192 ? 47.938 22.963 -61.704 1.00 84.00 192 ILE A CA 1
ATOM 1496 C C . ILE A 1 192 ? 48.786 23.256 -60.455 1.00 84.00 192 ILE A C 1
ATOM 1498 O O . ILE A 1 192 ? 50.013 23.128 -60.521 1.00 84.00 192 ILE A O 1
ATOM 1502 N N . PRO A 1 193 ? 48.170 23.640 -59.317 1.00 77.62 193 PRO A N 1
ATOM 1503 C CA . PRO A 1 193 ? 48.896 23.862 -58.074 1.00 77.62 193 PRO A CA 1
ATOM 1504 C C . PRO A 1 193 ? 49.651 22.591 -57.685 1.00 77.62 193 PRO A C 1
ATOM 1506 O O . PRO A 1 193 ? 49.050 21.525 -57.548 1.00 77.62 193 PRO A O 1
ATOM 1509 N N . LYS A 1 194 ? 50.970 22.702 -57.538 1.00 70.75 194 LYS A N 1
ATOM 1510 C CA . LYS A 1 194 ? 51.789 21.649 -56.938 1.00 70.75 194 LYS A CA 1
ATOM 1511 C C . LYS A 1 194 ? 51.715 21.850 -55.425 1.00 70.75 194 LYS A C 1
ATOM 1513 O O . LYS A 1 194 ? 52.130 22.912 -54.962 1.00 70.75 194 LYS A O 1
ATOM 1518 N N . GLU A 1 195 ? 51.116 20.903 -54.705 1.00 58.59 195 GLU A N 1
ATOM 1519 C CA . GLU A 1 195 ? 51.214 20.836 -53.236 1.00 58.59 195 GLU A CA 1
ATOM 1520 C C . GLU A 1 195 ? 52.624 20.424 -52.797 1.00 58.59 195 GLU A C 1
ATOM 1522 O O . GLU A 1 195 ? 53.267 19.634 -53.530 1.00 58.59 195 GLU A O 1
#

Solvent-accessible surface area (backbone atoms only — not comparable to full-atom values): 11886 Å² total; per-residue (Å²): 76,46,37,33,33,29,89,63,66,80,85,60,95,68,93,54,50,76,40,49,63,91,73,67,83,74,73,67,84,70,45,64,33,39,39,34,40,46,94,56,66,71,62,50,54,50,33,48,75,71,71,32,54,72,44,79,40,77,51,69,67,64,90,65,68,78,71,70,77,72,75,77,59,83,62,54,71,69,58,50,50,52,53,52,52,53,50,51,51,51,54,48,54,52,52,52,52,52,50,52,52,52,51,51,56,52,52,55,50,53,52,50,55,48,53,51,49,53,54,49,50,51,52,50,51,53,52,47,54,52,50,52,51,51,51,53,51,52,52,51,50,57,56,56,72,68,70,70,98,74,89,81,82,93,65,100,70,79,66,65,87,78,55,52,64,67,60,52,50,54,51,32,53,76,68,73,48,88,75,63,95,84,57,51,63,68,60,56,58,71,69,52,84,81,130

Foldseek 3Di:
DEEEADCDCPPPPDDDHYDHLVPDDADDLVHQEYEYADDRVVRVVRCVVSVHHYHYDHHPDDPPVPCPPPPPVPPPVVNVVVVVVVVVVVVVVVVVVVVVVVVVVVVVVVVVVVVVVVVVVVVVVVVVVVVVVVVVVVVVVVVVVPPDDDDDDPDPDPPLVPDDPVVLVVVCVVVVNDDDPPDDSVRSVVSPDDD

Radius of gyration: 54.15 Å; Cα contacts (8 Å, |Δi|>4): 123; chains: 1; bounding box: 100×55×123 Å

Organism: NCBI:txid1120926

InterPro domains:
  IPR036361 SAP domain superfamily [G3DSA:1.10.720.30] (163-195)

Mean predicted aligned error: 20.76 Å

Secondary structure (DSSP, 8-state):
-EEEE-S--TT----SEEE-GGG--S--TT-SEEEEES--HHHHHHHHHTT-EEEEE---------------S---HHHHHHHHHHHHHHHHHHHHHHHHHHHHHHHHHHHHHHHHHHHHHHHHHHHHHHHHHHHHHHHHHHHHTT-SS------S---GGGS-HHHHHHHHHHTT----TT--HHHHHHTS---

Sequence (195 aa):
MKIIYAKKSTGINEDGSFQNPKYFDHPDSTATSVVIYGDYPDIKDAYEKLGISVEVRKNPHMKVESLTMNVQVGVTPELQQFIDDAKAECAKVVAENTELKNQISVYEQANKDHSELLSENSRLKDALLILENQCAELKAQLALGNESPASRVETTDTNYESWTVPQIKDFLASKEIGFKSSASKDELLALIPKE

pLDDT: mean 83.87, std 17.34, range [36.06, 98.44]

Nearest PDB structures (foldseek):
  5ggg-assembly1_A  TM=5.656E-01  e=9.910E-01  Homo sapiens
  2ld7-assembly1_A  TM=6.286E-01  e=5.040E+00  Mus musculus
  9e9a-assembly1_A  TM=4.066E-01  e=2.630E+00  Borreliella burgdorferi B31